Protein AF-J9B6L3-F1 (afdb_monomer)

Solvent-accessible surface area (backbone atoms only — not comparable to full-atom values): 15870 Å² total; per-residue (Å²): 142,79,85,90,79,85,89,83,84,87,69,86,78,86,70,95,60,88,79,75,78,76,76,78,61,67,44,58,17,75,82,80,62,52,74,42,50,23,70,50,36,32,55,74,77,50,96,48,93,90,56,85,50,69,43,57,57,60,38,56,78,64,70,47,70,41,82,27,84,17,32,41,38,34,26,54,69,90,47,48,62,56,51,54,52,50,48,64,73,75,42,70,87,86,65,37,74,42,82,50,65,38,58,88,72,66,27,44,57,33,59,74,46,55,48,69,25,48,33,36,42,34,26,52,66,34,40,43,59,43,44,77,16,69,58,52,63,76,76,91,78,65,100,59,94,61,88,80,81,68,52,62,42,48,47,67,62,36,28,28,27,40,26,38,37,32,44,54,40,54,47,53,69,76,42,59,71,40,37,44,54,41,61,68,59,45,42,56,78,36,66,44,76,39,55,97,51,64,65,83,88,46,77,63,42,46,47,52,52,35,36,70,55,57,42,82,71,46,40,38,66,69,48,30,41,66,64,32,51,48,40,38,75,74,69,45,52,60,59,48,49,65,51,44,68,75,76,55,88,83,87,51,72,83,79,43,45,84,70,66,62,76,80,77,88,133

InterPro domains:
  IPR000330 SNF2, N-terminal domain [PF00176] (58-258)
  IPR027417 P-loop containing nucleoside triphosphate hydrolase [SSF52540] (66-239)
  IPR038718 SNF2-like, N-terminal domain superfamily [G3DSA:3.40.50.10810] (51-252)
  IPR052583 E3 ubiquitin-protein ligase SHPRH-like [PTHR45865] (21-260)

Foldseek 3Di:
DDDPDDPPPDDPDPDPDDDPPDDFDWDAQPPPRDIDRCQQQVVVVDPCPPPHDHDLVRLVVVLAADEAAAEEEEEAPVCLVVVVVVCCVPDDPPAAEAEDQECVPRHNDASVNVNPHRYYYYYLVRQLVLLCQQPLPQPPDDPDPDPRPRDRHHNQLNYAYQEYEYEQLLVCVVDDPSSLVSLLSGHYPAYYYHHPPQDDPDVVSVLSVCLSRVPPPSVDPVCVCPQAVVCVVVVNNPSVCVVCVVVPDDDDCVNCVVVVPPPPDD

Structure (mmCIF, N/CA/C/O backbone):
data_AF-J9B6L3-F1
#
_entry.id   AF-J9B6L3-F1
#
loop_
_atom_site.group_PDB
_atom_site.id
_atom_site.type_symbol
_atom_site.label_atom_id
_atom_site.label_alt_id
_atom_site.label_comp_id
_atom_site.label_asym_id
_atom_site.label_entity_id
_atom_site.label_seq_id
_atom_site.pdbx_PDB_ins_code
_atom_site.Cartn_x
_atom_site.Cartn_y
_atom_site.Cartn_z
_atom_site.occupancy
_atom_site.B_iso_or_equiv
_atom_site.auth_seq_id
_atom_site.auth_comp_id
_atom_site.auth_asym_id
_atom_site.auth_atom_id
_atom_site.pdbx_PDB_model_num
ATOM 1 N N . MET A 1 1 ? 23.415 13.443 18.797 1.00 32.50 1 MET A N 1
ATOM 2 C CA . MET A 1 1 ? 24.596 13.691 17.949 1.00 32.50 1 MET A CA 1
ATOM 3 C C . MET A 1 1 ? 25.392 12.398 17.926 1.00 32.50 1 MET A C 1
ATOM 5 O O . MET A 1 1 ? 26.156 12.154 18.843 1.00 32.50 1 MET A O 1
ATOM 9 N N . PHE A 1 2 ? 25.097 11.517 16.973 1.00 23.48 2 PHE A N 1
ATOM 10 C CA . PHE A 1 2 ? 25.798 10.245 16.795 1.00 23.48 2 PHE A CA 1
ATOM 11 C C . PHE A 1 2 ? 26.112 10.105 15.308 1.00 23.48 2 PHE A C 1
ATOM 13 O O . PHE A 1 2 ? 25.228 10.297 14.472 1.00 23.48 2 PHE A O 1
ATOM 20 N N . CYS A 1 3 ? 27.399 9.905 15.026 1.00 23.22 3 CYS A N 1
ATOM 21 C CA . CYS A 1 3 ? 28.004 9.899 13.704 1.00 23.22 3 CYS A CA 1
ATOM 22 C C . CYS A 1 3 ? 27.398 8.820 12.806 1.00 23.22 3 CYS A C 1
ATOM 24 O O . CYS A 1 3 ? 27.378 7.642 13.157 1.00 23.22 3 CYS A O 1
ATOM 26 N N . TYR A 1 4 ? 26.965 9.255 11.626 1.00 28.92 4 TYR A N 1
ATOM 27 C CA . TYR A 1 4 ? 26.882 8.424 10.436 1.00 28.92 4 TYR A CA 1
ATOM 28 C C . TYR A 1 4 ? 28.301 8.233 9.913 1.00 28.92 4 TYR A C 1
ATOM 30 O O . TYR A 1 4 ? 28.803 9.120 9.241 1.00 28.92 4 TYR A O 1
ATOM 38 N N . ASP A 1 5 ? 28.925 7.102 10.210 1.00 29.34 5 ASP A N 1
ATOM 39 C CA . ASP A 1 5 ? 30.056 6.591 9.439 1.00 29.34 5 ASP A CA 1
ATOM 40 C C . ASP A 1 5 ? 29.991 5.060 9.481 1.00 29.34 5 ASP A C 1
ATOM 42 O O . ASP A 1 5 ? 29.844 4.476 10.554 1.00 29.34 5 ASP A O 1
ATOM 46 N N . ASN A 1 6 ? 30.111 4.432 8.306 1.00 29.41 6 ASN A N 1
ATOM 47 C CA . ASN A 1 6 ? 30.147 2.981 8.034 1.00 29.41 6 ASN A CA 1
ATOM 48 C C . ASN A 1 6 ? 28.862 2.288 7.540 1.00 29.41 6 ASN A C 1
ATOM 50 O O . ASN A 1 6 ? 28.534 1.184 7.965 1.00 29.41 6 ASN A O 1
ATOM 54 N N . LEU A 1 7 ? 28.228 2.857 6.511 1.00 31.56 7 LEU A N 1
ATOM 55 C CA . LEU A 1 7 ? 27.497 2.082 5.490 1.00 31.56 7 LEU A CA 1
ATOM 56 C C . LEU A 1 7 ? 28.103 2.348 4.095 1.00 31.56 7 LEU A C 1
ATOM 58 O O . LEU A 1 7 ? 27.411 2.675 3.138 1.00 31.56 7 LEU A O 1
ATOM 62 N N . GLU A 1 8 ? 29.428 2.206 3.980 1.00 30.34 8 GLU A N 1
ATOM 63 C CA . GLU A 1 8 ? 30.155 2.116 2.703 1.00 30.34 8 GLU A CA 1
ATOM 64 C C . GLU A 1 8 ? 30.701 0.697 2.485 1.00 30.34 8 GLU A C 1
ATOM 66 O O . GLU A 1 8 ? 31.892 0.486 2.290 1.00 30.34 8 GLU A O 1
ATOM 71 N N . LEU A 1 9 ? 29.843 -0.320 2.498 1.00 31.34 9 LEU A N 1
ATOM 72 C CA . LEU A 1 9 ? 30.212 -1.645 1.994 1.00 31.34 9 LEU A CA 1
ATOM 73 C C . LEU A 1 9 ? 29.015 -2.242 1.263 1.00 31.34 9 LEU A C 1
ATOM 75 O O . LEU A 1 9 ? 28.239 -2.982 1.843 1.00 31.34 9 LEU A O 1
ATOM 79 N N . MET A 1 10 ? 28.849 -1.804 0.014 1.00 29.92 10 MET A N 1
ATOM 80 C CA . MET A 1 10 ? 28.334 -2.512 -1.179 1.00 29.92 10 MET A CA 1
ATOM 81 C C . MET A 1 10 ? 28.187 -1.472 -2.314 1.00 29.92 10 MET A C 1
ATOM 83 O O . MET A 1 10 ? 27.177 -1.384 -3.004 1.00 29.92 10 MET A O 1
ATOM 87 N N . ASN A 1 11 ? 29.212 -0.631 -2.481 1.00 29.86 11 ASN A N 1
ATOM 88 C CA . ASN A 1 11 ? 29.373 0.257 -3.629 1.00 29.86 11 ASN A CA 1
ATOM 89 C C . ASN A 1 11 ? 30.565 -0.303 -4.423 1.00 29.86 11 ASN A C 1
ATOM 91 O O . ASN A 1 11 ? 31.645 -0.442 -3.835 1.00 29.86 11 ASN A O 1
ATOM 95 N N . PRO A 1 12 ? 30.435 -0.670 -5.711 1.00 33.06 12 PRO A N 1
ATOM 96 C CA . PRO A 1 12 ? 31.594 -1.072 -6.493 1.00 33.06 12 PRO A CA 1
ATOM 97 C C . PRO A 1 12 ? 32.589 0.094 -6.525 1.00 33.06 12 PRO A C 1
ATOM 99 O O . PRO A 1 12 ? 32.269 1.194 -6.982 1.00 33.06 12 PRO A O 1
ATOM 102 N N . LYS A 1 13 ? 33.794 -0.142 -5.995 1.00 30.97 13 LYS A N 1
ATOM 103 C CA . LYS A 1 13 ? 34.902 0.818 -5.977 1.00 30.97 13 LYS A CA 1
ATOM 104 C C . LYS A 1 13 ? 35.110 1.377 -7.389 1.00 30.97 13 LYS A C 1
ATOM 106 O O . LYS A 1 13 ? 35.396 0.624 -8.316 1.00 30.97 13 LYS A O 1
ATOM 111 N N . ARG A 1 14 ? 35.014 2.703 -7.546 1.00 36.75 14 ARG A N 1
ATOM 112 C CA . ARG A 1 14 ? 35.441 3.417 -8.760 1.00 36.75 14 ARG A CA 1
ATOM 113 C C . ARG A 1 14 ? 36.954 3.254 -8.929 1.00 36.75 14 ARG A C 1
ATOM 115 O O . ARG A 1 14 ? 37.732 4.063 -8.426 1.00 36.75 14 ARG A O 1
ATOM 122 N N . SER A 1 15 ? 37.379 2.221 -9.648 1.00 31.41 15 SER A N 1
ATOM 123 C CA . SER A 1 15 ? 38.729 2.151 -10.199 1.00 31.41 15 SER A CA 1
ATOM 124 C C . SER A 1 15 ? 38.845 3.182 -11.322 1.00 31.41 15 SER A C 1
ATOM 126 O O . SER A 1 15 ? 38.124 3.106 -12.316 1.00 31.41 15 SER A O 1
ATOM 128 N N . LYS A 1 16 ? 39.749 4.153 -11.166 1.00 39.72 16 LYS A N 1
ATOM 129 C CA . LYS A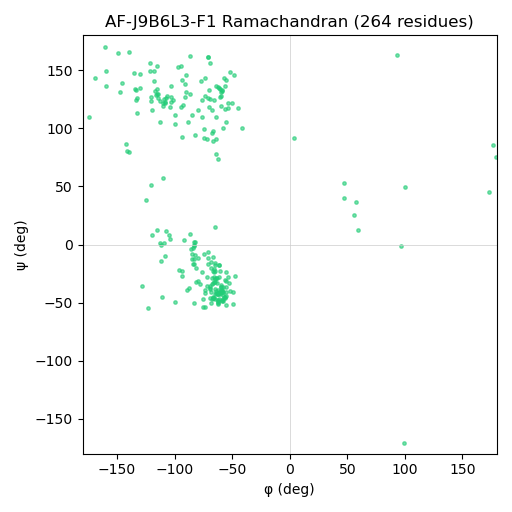 1 16 ? 40.178 5.045 -12.249 1.00 39.72 16 LYS A CA 1
ATOM 130 C C . LYS A 1 16 ? 40.935 4.212 -13.289 1.00 39.72 16 LYS A C 1
ATOM 132 O O . LYS A 1 16 ? 42.145 4.055 -13.199 1.00 39.72 16 LYS A O 1
ATOM 137 N N . GLY A 1 17 ? 40.201 3.664 -14.247 1.00 36.16 17 GLY A N 1
ATOM 138 C CA . GLY A 1 17 ? 40.715 3.023 -15.450 1.00 36.16 17 GLY A CA 1
ATOM 139 C C . GLY A 1 17 ? 39.931 3.570 -16.635 1.00 36.16 17 GLY A C 1
ATOM 140 O O . GLY A 1 17 ? 38.709 3.604 -16.586 1.00 36.16 17 GLY A O 1
ATOM 141 N N . THR A 1 18 ? 40.648 4.094 -17.629 1.00 37.91 18 THR A N 1
ATOM 142 C CA . THR A 1 18 ? 40.204 4.469 -18.987 1.00 37.91 18 THR A CA 1
ATOM 143 C C . THR A 1 18 ? 38.695 4.310 -19.265 1.00 37.91 18 THR A C 1
ATOM 145 O O . THR A 1 18 ? 38.240 3.248 -19.692 1.00 37.91 18 THR A O 1
ATOM 148 N N . ASN A 1 19 ? 37.906 5.369 -19.039 1.00 36.47 19 ASN A N 1
ATOM 149 C CA . ASN A 1 19 ? 36.457 5.347 -19.260 1.00 36.47 19 ASN A CA 1
ATOM 150 C C . ASN A 1 19 ? 36.136 5.389 -20.761 1.00 36.47 19 ASN A C 1
ATOM 152 O O . ASN A 1 19 ? 35.935 6.456 -21.339 1.00 36.47 19 ASN A O 1
ATOM 156 N N . SER A 1 20 ? 36.005 4.216 -21.378 1.00 43.56 20 SER A N 1
ATOM 157 C CA . SER A 1 20 ? 34.985 4.070 -22.413 1.00 43.56 20 SER A CA 1
ATOM 158 C C . SER A 1 20 ? 33.635 4.256 -21.712 1.00 43.56 20 SER A C 1
ATOM 160 O O . SER A 1 20 ? 33.260 3.478 -20.839 1.00 43.56 20 SER A O 1
ATOM 162 N N . VAL A 1 21 ? 32.945 5.366 -21.980 1.00 56.47 21 VAL A N 1
ATOM 163 C CA . VAL A 1 21 ? 31.615 5.612 -21.411 1.00 56.47 21 VAL A CA 1
ATOM 164 C C . VAL A 1 21 ? 30.673 4.583 -22.034 1.00 56.47 21 VAL A C 1
ATOM 166 O O . VAL A 1 21 ? 30.208 4.765 -23.158 1.00 56.47 21 VAL A O 1
ATOM 169 N N . LEU A 1 22 ? 30.439 3.470 -21.334 1.00 62.78 22 LEU A N 1
ATOM 170 C CA . LEU A 1 22 ? 29.395 2.512 -21.686 1.00 62.78 22 LEU A CA 1
ATOM 171 C C . LEU A 1 22 ? 28.085 3.296 -21.805 1.00 62.78 22 LEU A C 1
ATOM 173 O O . LEU A 1 22 ? 27.648 3.941 -20.850 1.00 62.78 22 LEU A O 1
ATOM 177 N N . LYS A 1 23 ? 27.492 3.306 -23.002 1.00 67.44 23 LYS A N 1
ATOM 178 C CA . LYS A 1 23 ? 26.204 3.969 -23.220 1.00 67.44 23 LYS A CA 1
ATOM 179 C C . LYS A 1 23 ? 25.168 3.316 -22.295 1.00 67.44 23 LYS A C 1
ATOM 181 O O . LYS A 1 23 ? 25.095 2.087 -22.279 1.00 67.44 23 LYS A O 1
ATOM 186 N N . PRO A 1 24 ? 24.372 4.099 -21.546 1.00 75.56 24 PRO A N 1
ATOM 187 C CA . PRO A 1 24 ? 23.344 3.538 -20.681 1.00 75.56 24 PRO A CA 1
ATOM 188 C C . PRO A 1 24 ? 22.346 2.743 -21.525 1.00 75.56 24 PRO A C 1
ATOM 190 O O . PRO A 1 24 ? 21.904 3.215 -22.576 1.00 75.56 24 PRO A O 1
ATOM 193 N N . LEU A 1 25 ? 22.002 1.534 -21.074 1.00 90.88 25 LEU A N 1
ATOM 194 C CA . LEU A 1 25 ? 20.997 0.713 -21.741 1.00 90.88 25 LEU A CA 1
ATOM 195 C C . LEU A 1 25 ? 19.647 1.436 -21.716 1.00 90.88 25 LEU A C 1
ATOM 197 O O . LEU A 1 25 ? 19.237 2.011 -20.701 1.00 90.88 25 LEU A O 1
ATOM 201 N N . THR A 1 26 ? 18.959 1.421 -22.854 1.00 93.88 26 THR A N 1
ATOM 202 C CA . THR A 1 26 ? 17.674 2.101 -23.032 1.00 93.88 26 THR A CA 1
ATOM 203 C C . THR A 1 26 ? 16.590 1.120 -23.439 1.00 93.88 26 THR A C 1
ATOM 205 O O . THR A 1 26 ? 16.865 0.047 -23.972 1.00 93.88 26 THR A O 1
ATOM 208 N N . ILE A 1 27 ? 15.345 1.490 -23.164 1.00 93.94 27 ILE A N 1
ATOM 209 C CA . ILE A 1 27 ? 14.158 0.762 -23.591 1.00 93.94 27 ILE A CA 1
ATOM 210 C C . ILE A 1 27 ? 13.108 1.729 -24.128 1.00 93.94 27 ILE A C 1
ATOM 212 O O . ILE A 1 27 ? 13.020 2.873 -23.684 1.00 93.94 27 ILE A O 1
ATOM 216 N N . ILE A 1 28 ? 12.327 1.271 -25.103 1.00 95.06 28 ILE A N 1
ATOM 217 C CA . ILE A 1 28 ? 11.338 2.077 -25.816 1.00 95.06 28 ILE A CA 1
ATOM 218 C C . ILE A 1 28 ? 9.939 1.654 -25.378 1.00 95.06 28 ILE A C 1
ATOM 220 O O . ILE A 1 28 ? 9.589 0.477 -25.442 1.00 95.06 28 ILE A O 1
ATOM 224 N N . CYS A 1 29 ? 9.134 2.619 -24.933 1.00 94.81 29 CYS A N 1
ATOM 225 C CA . CYS A 1 29 ? 7.732 2.398 -24.606 1.00 94.81 29 CYS A CA 1
ATOM 226 C C . CYS A 1 29 ? 6.972 1.919 -25.842 1.00 94.81 29 CYS A C 1
ATOM 228 O O . CYS A 1 29 ? 6.957 2.588 -26.875 1.00 94.81 29 CYS A O 1
ATOM 230 N N . THR A 1 30 ? 6.270 0.801 -25.709 1.00 95.50 30 THR A N 1
ATOM 231 C CA . THR A 1 30 ? 5.490 0.198 -26.800 1.00 95.50 30 THR A CA 1
ATOM 232 C C . THR A 1 30 ? 4.261 1.017 -27.208 1.00 95.50 30 THR A C 1
ATOM 234 O O . THR A 1 30 ? 3.700 0.778 -28.269 1.00 95.50 30 THR A O 1
ATOM 237 N N . THR A 1 31 ? 3.830 1.987 -26.390 1.00 94.69 31 THR A N 1
ATOM 238 C CA . THR A 1 31 ? 2.644 2.823 -26.668 1.00 94.69 31 THR A CA 1
ATOM 239 C C . THR A 1 31 ? 2.993 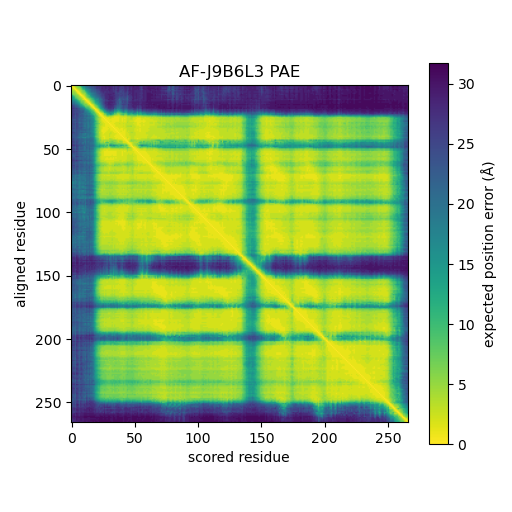4.195 -27.245 1.00 94.69 31 THR A C 1
ATOM 241 O O . THR A 1 31 ? 2.404 4.598 -28.240 1.00 94.69 31 THR A O 1
ATOM 244 N N . CYS A 1 32 ? 3.921 4.934 -26.631 1.00 93.25 32 CYS A N 1
ATOM 245 C CA . CYS A 1 32 ? 4.235 6.316 -27.026 1.00 93.25 32 CYS A CA 1
ATOM 246 C C . CYS A 1 32 ? 5.637 6.488 -27.626 1.00 93.25 32 CYS A C 1
ATOM 248 O O . CYS A 1 32 ? 6.047 7.610 -27.914 1.00 93.25 32 CYS A O 1
ATOM 250 N N . SER A 1 33 ? 6.398 5.396 -27.755 1.00 94.75 33 SER A N 1
ATOM 251 C CA . SER A 1 33 ? 7.784 5.389 -28.241 1.00 94.75 33 SER A CA 1
ATOM 252 C C . SER A 1 33 ? 8.771 6.234 -27.419 1.00 94.75 33 SER A C 1
ATOM 254 O O . SER A 1 33 ? 9.906 6.439 -27.847 1.00 94.75 33 SER A O 1
ATOM 256 N N . THR A 1 34 ? 8.388 6.692 -26.221 1.00 92.06 34 THR A N 1
ATOM 257 C CA . THR A 1 34 ? 9.308 7.336 -25.273 1.00 92.06 34 THR A CA 1
ATOM 258 C C . THR A 1 34 ? 10.448 6.388 -24.922 1.00 92.06 34 THR A C 1
ATOM 260 O O . THR A 1 34 ? 10.222 5.226 -24.582 1.00 92.06 34 THR A O 1
ATOM 263 N N . ILE A 1 35 ? 11.674 6.905 -24.982 1.00 93.19 35 ILE A N 1
ATOM 264 C CA . ILE A 1 35 ? 12.890 6.180 -24.621 1.00 93.19 35 ILE A CA 1
ATOM 265 C C . ILE A 1 35 ? 13.186 6.428 -23.141 1.00 93.19 35 ILE A C 1
ATOM 267 O O . ILE A 1 35 ? 13.293 7.575 -22.707 1.00 93.19 35 ILE A O 1
ATOM 271 N N . CYS A 1 36 ? 13.354 5.356 -22.376 1.00 91.88 36 CYS A N 1
ATOM 272 C CA . CYS A 1 36 ? 13.704 5.386 -20.960 1.00 91.88 36 CYS A CA 1
ATOM 273 C C . CYS A 1 36 ? 15.058 4.702 -20.732 1.00 91.88 36 CYS A C 1
ATOM 275 O O . CYS A 1 36 ? 15.415 3.762 -21.439 1.00 91.88 36 CYS A O 1
ATOM 277 N N . SER A 1 37 ? 15.811 5.141 -19.721 1.00 92.75 37 SER A N 1
ATOM 278 C CA . SER A 1 37 ? 16.965 4.381 -19.215 1.00 92.75 37 SER A CA 1
ATOM 279 C C . SER A 1 37 ? 16.454 3.141 -18.481 1.00 92.75 37 SER A C 1
ATOM 281 O O . SER A 1 37 ? 15.639 3.289 -17.572 1.00 92.75 37 SER A O 1
ATOM 283 N N . GLN A 1 38 ? 16.927 1.946 -18.860 1.00 93.19 38 GLN A N 1
ATOM 284 C CA . GLN A 1 38 ? 16.476 0.681 -18.259 1.00 93.19 38 GLN A CA 1
ATOM 285 C C . GLN A 1 38 ? 16.687 0.664 -16.743 1.00 93.19 38 GLN A C 1
ATOM 287 O O . GLN A 1 38 ? 15.751 0.355 -16.012 1.00 93.19 38 GLN A O 1
ATOM 292 N N . GLU A 1 39 ? 17.861 1.096 -16.282 1.00 91.75 39 GLU A N 1
ATOM 293 C CA . GLU A 1 39 ? 18.198 1.198 -14.859 1.00 91.75 39 GLU A CA 1
ATOM 294 C C . GLU A 1 39 ? 17.219 2.112 -14.104 1.00 91.75 39 GLU A C 1
ATOM 296 O O . GLU A 1 39 ? 16.693 1.747 -13.053 1.00 91.75 39 GLU A O 1
ATOM 301 N N . ARG A 1 40 ? 16.917 3.296 -14.661 1.00 91.50 40 ARG A N 1
ATOM 302 C CA . ARG A 1 40 ? 16.021 4.286 -14.036 1.00 91.50 40 ARG A CA 1
ATOM 303 C C . ARG A 1 40 ? 14.570 3.832 -13.939 1.00 91.50 40 ARG A C 1
ATOM 305 O O . ARG A 1 40 ? 13.840 4.391 -13.117 1.00 91.50 40 ARG A O 1
ATOM 312 N N . VAL A 1 41 ? 14.156 2.884 -14.780 1.00 93.38 41 VAL A N 1
ATOM 313 C CA . VAL A 1 41 ? 12.823 2.267 -14.742 1.00 93.38 41 VAL A CA 1
ATOM 314 C C . VAL A 1 41 ? 12.846 0.824 -14.217 1.00 93.38 41 VAL A C 1
ATOM 316 O O . VAL A 1 41 ? 11.851 0.115 -14.338 1.00 93.38 41 VAL A O 1
ATOM 319 N N . TYR A 1 42 ? 13.968 0.370 -13.643 1.00 93.88 42 TYR A N 1
ATOM 320 C CA . TYR A 1 42 ? 14.142 -0.982 -13.090 1.00 93.88 42 TYR A CA 1
ATOM 321 C C . TYR A 1 42 ? 13.855 -2.118 -14.088 1.00 93.88 42 TYR A C 1
ATOM 323 O O . TYR A 1 42 ? 13.503 -3.231 -13.698 1.00 93.88 42 TYR A O 1
ATOM 331 N N . TRP A 1 43 ? 14.003 -1.858 -15.387 1.00 92.62 43 TRP A N 1
ATOM 332 C CA . TRP A 1 43 ? 13.642 -2.820 -16.429 1.00 92.62 43 TRP A CA 1
ATOM 333 C C . TRP A 1 43 ? 14.716 -3.885 -16.690 1.00 92.62 43 TRP A C 1
ATOM 335 O O . TRP A 1 43 ? 14.425 -4.956 -17.215 1.00 92.62 43 TRP A O 1
ATOM 345 N N . ASP A 1 44 ? 15.956 -3.610 -16.294 1.00 87.31 44 ASP A N 1
ATOM 346 C CA . ASP A 1 44 ? 17.098 -4.529 -16.350 1.00 87.31 44 ASP A CA 1
ATOM 347 C C . ASP A 1 44 ? 17.185 -5.466 -15.133 1.00 87.31 44 ASP A C 1
ATOM 349 O O . ASP A 1 44 ? 17.987 -6.399 -15.116 1.00 87.31 44 ASP A O 1
ATOM 353 N N . ARG A 1 45 ? 16.355 -5.243 -14.106 1.00 83.00 45 ARG A N 1
ATOM 354 C CA . ARG A 1 45 ? 16.430 -5.957 -12.820 1.00 83.00 45 ARG A CA 1
ATOM 355 C C . ARG A 1 45 ? 15.554 -7.207 -12.735 1.00 83.00 45 ARG A C 1
ATOM 357 O O . ARG A 1 45 ? 15.493 -7.838 -11.682 1.00 83.00 45 ARG A O 1
ATOM 364 N N . PHE A 1 46 ? 14.876 -7.577 -13.819 1.00 82.75 46 PHE A N 1
ATOM 365 C CA . PHE A 1 46 ? 14.076 -8.797 -13.907 1.00 82.75 46 PHE A CA 1
ATOM 366 C C . PHE A 1 46 ? 14.059 -9.351 -15.337 1.00 82.75 46 PHE A C 1
ATOM 368 O O . PHE A 1 46 ? 14.436 -8.676 -16.293 1.00 82.75 46 PHE A O 1
ATOM 375 N N . ARG A 1 47 ? 13.628 -10.609 -15.499 1.00 81.44 47 ARG A N 1
ATOM 376 C CA . ARG A 1 47 ? 13.475 -11.214 -16.829 1.00 81.44 47 ARG A CA 1
ATOM 377 C C . ARG A 1 47 ? 12.205 -10.678 -17.486 1.00 81.44 47 ARG A C 1
ATOM 379 O O . ARG A 1 47 ? 11.111 -11.030 -17.063 1.00 81.44 47 ARG A O 1
ATOM 386 N N . SER A 1 48 ? 12.373 -9.859 -18.520 1.00 78.38 48 SER A N 1
ATOM 387 C CA . SER A 1 48 ? 11.292 -9.102 -19.164 1.00 78.38 48 SER A CA 1
ATOM 388 C C . SER A 1 48 ? 11.077 -9.425 -20.649 1.00 78.38 48 SER A C 1
ATOM 390 O O . SER A 1 48 ? 10.296 -8.739 -21.298 1.00 78.38 48 SER A O 1
ATOM 392 N N . HIS A 1 49 ? 11.745 -10.452 -21.194 1.00 73.81 49 HIS A N 1
ATOM 393 C CA . HIS A 1 49 ? 11.811 -10.721 -22.642 1.00 73.81 49 HIS A CA 1
ATOM 394 C C . HIS A 1 49 ? 10.444 -10.790 -23.348 1.00 73.81 49 HIS A C 1
ATOM 396 O O . HIS A 1 49 ? 10.345 -10.344 -24.487 1.00 73.81 49 HIS A O 1
ATOM 402 N N . ASP A 1 50 ? 9.400 -11.265 -22.663 1.00 85.06 50 ASP A N 1
ATOM 403 C CA . ASP A 1 50 ? 8.059 -11.443 -23.241 1.00 85.06 50 ASP A CA 1
ATOM 404 C C . ASP A 1 50 ? 7.047 -10.368 -22.802 1.00 85.06 50 ASP A C 1
ATOM 406 O O . ASP A 1 50 ? 5.860 -10.455 -23.118 1.00 85.06 50 ASP A O 1
ATOM 410 N N . ILE A 1 51 ? 7.486 -9.350 -22.053 1.00 90.56 51 ILE A N 1
ATOM 411 C CA . ILE A 1 51 ? 6.598 -8.337 -21.476 1.00 90.56 51 ILE A CA 1
ATOM 412 C C . ILE A 1 51 ? 6.790 -7.010 -22.226 1.00 90.56 51 ILE A C 1
ATOM 414 O O . ILE A 1 51 ? 7.896 -6.467 -22.239 1.00 90.56 51 ILE A O 1
ATOM 418 N N . PRO A 1 52 ? 5.737 -6.430 -22.835 1.00 92.62 52 PRO A N 1
ATOM 419 C CA . PRO A 1 52 ? 5.851 -5.135 -23.491 1.00 92.62 52 PRO A CA 1
ATOM 420 C C . PRO A 1 52 ? 6.060 -4.023 -22.456 1.00 92.62 52 PRO A C 1
ATOM 422 O O . PRO A 1 52 ? 5.250 -3.834 -21.546 1.00 92.62 52 PRO A O 1
ATOM 425 N N . PHE A 1 53 ? 7.124 -3.238 -22.624 1.00 94.38 53 PHE A N 1
ATOM 426 C CA . PHE A 1 53 ? 7.400 -2.102 -21.748 1.00 94.38 53 PHE A CA 1
ATOM 427 C C . PHE A 1 53 ? 6.402 -0.958 -21.962 1.00 94.38 53 PHE A C 1
ATOM 429 O O . PHE A 1 53 ? 6.149 -0.532 -23.097 1.00 94.38 53 PHE A O 1
ATOM 436 N N . LEU A 1 54 ? 5.882 -0.422 -20.855 1.00 94.38 54 LEU A N 1
ATOM 437 C CA . LEU A 1 54 ? 5.117 0.821 -20.799 1.00 94.38 54 LEU A CA 1
ATOM 438 C C . LEU A 1 54 ? 5.875 1.830 -19.932 1.00 94.38 54 LEU A C 1
ATOM 440 O O . LEU A 1 54 ? 6.310 1.507 -18.831 1.00 94.38 54 LEU A O 1
ATOM 444 N N . CYS A 1 55 ? 6.026 3.064 -20.414 1.00 93.06 55 CYS A N 1
ATOM 445 C CA . CYS A 1 55 ? 6.621 4.123 -19.602 1.00 93.06 55 CYS A CA 1
ATOM 446 C C . CYS A 1 55 ? 5.666 4.566 -18.473 1.00 93.06 55 CYS A C 1
ATOM 448 O O . CYS A 1 55 ? 4.454 4.332 -18.575 1.00 93.06 55 CYS A O 1
ATOM 450 N N . PRO A 1 56 ? 6.181 5.240 -17.427 1.00 91.94 56 PRO A N 1
ATOM 451 C CA . PRO A 1 56 ? 5.385 5.687 -16.281 1.00 91.94 56 PRO A CA 1
ATOM 452 C C . PRO A 1 56 ? 4.139 6.491 -16.664 1.00 91.94 56 PRO A C 1
ATOM 454 O O . PRO A 1 56 ? 3.067 6.289 -16.098 1.00 91.94 56 PRO A O 1
ATOM 457 N N . GLU A 1 57 ? 4.257 7.370 -17.661 1.00 89.12 57 GLU A N 1
ATOM 458 C CA . GLU A 1 57 ? 3.143 8.190 -18.135 1.00 89.12 57 GLU A CA 1
ATOM 459 C C . GLU A 1 57 ? 2.062 7.335 -18.796 1.00 89.12 57 GLU A C 1
ATOM 461 O O . GLU A 1 57 ? 0.891 7.488 -18.480 1.00 89.12 57 GLU A O 1
ATOM 466 N N . CYS A 1 58 ? 2.433 6.385 -19.660 1.00 91.50 58 CYS A N 1
ATOM 467 C CA . CYS A 1 58 ? 1.455 5.510 -20.307 1.00 91.50 58 CYS A CA 1
ATOM 468 C C . CYS A 1 58 ? 0.770 4.549 -19.331 1.00 91.50 58 CYS A C 1
ATOM 470 O O . CYS A 1 58 ? -0.358 4.143 -19.596 1.00 91.50 58 CYS A O 1
ATOM 472 N N . ILE A 1 59 ? 1.438 4.153 -18.244 1.00 92.69 59 ILE A N 1
ATOM 473 C CA . ILE A 1 59 ? 0.816 3.355 -17.177 1.00 92.69 59 ILE A CA 1
ATOM 474 C C . ILE A 1 59 ? -0.279 4.172 -16.493 1.00 92.69 59 ILE A C 1
ATOM 476 O O . ILE A 1 59 ? -1.396 3.685 -16.332 1.00 92.69 59 ILE A O 1
ATOM 480 N N . HIS A 1 60 ? 0.034 5.418 -16.147 1.00 88.94 60 HIS A N 1
ATOM 481 C CA . HIS A 1 60 ? -0.896 6.323 -15.484 1.00 88.94 60 HIS A CA 1
ATOM 482 C C . HIS A 1 60 ? -2.042 6.782 -16.383 1.00 88.94 60 HIS A C 1
ATOM 484 O O . HIS A 1 60 ? -3.192 6.702 -15.973 1.00 88.94 60 HIS A O 1
ATOM 490 N N . ASP A 1 61 ? -1.757 7.191 -17.621 1.00 88.56 61 ASP A N 1
ATOM 491 C CA . ASP A 1 61 ? -2.774 7.651 -18.576 1.00 88.56 61 ASP A CA 1
ATOM 492 C C . ASP A 1 61 ? -3.791 6.542 -18.909 1.00 88.56 61 ASP A C 1
ATOM 494 O O . ASP A 1 61 ? -4.937 6.829 -19.248 1.00 88.56 61 ASP A O 1
ATOM 498 N N . LYS A 1 62 ? -3.383 5.268 -18.818 1.00 89.38 62 LYS A N 1
ATOM 499 C CA . LYS A 1 62 ? -4.267 4.105 -19.002 1.00 89.38 62 LYS A CA 1
ATOM 500 C C . LYS A 1 62 ? -5.002 3.682 -17.728 1.00 89.38 62 LYS A C 1
ATOM 502 O O . LYS A 1 62 ? -5.769 2.726 -17.802 1.00 89.38 62 LYS A O 1
ATOM 507 N N . ASP A 1 63 ? -4.724 4.321 -16.590 1.00 86.31 63 ASP A N 1
ATOM 508 C CA . ASP A 1 63 ? -5.177 3.907 -15.255 1.00 86.31 63 ASP A CA 1
ATOM 509 C C . ASP A 1 63 ? -4.954 2.400 -15.008 1.00 86.31 63 ASP A C 1
ATOM 511 O O . ASP A 1 63 ? -5.805 1.670 -14.496 1.00 86.31 63 ASP A O 1
ATOM 515 N N . LYS A 1 64 ? -3.807 1.885 -15.478 1.00 89.12 64 LYS A N 1
ATOM 516 C CA . LYS A 1 64 ? -3.533 0.448 -15.451 1.00 89.12 64 LYS A CA 1
ATOM 517 C C . LYS A 1 64 ? -3.076 0.034 -14.055 1.00 89.12 64 LYS A C 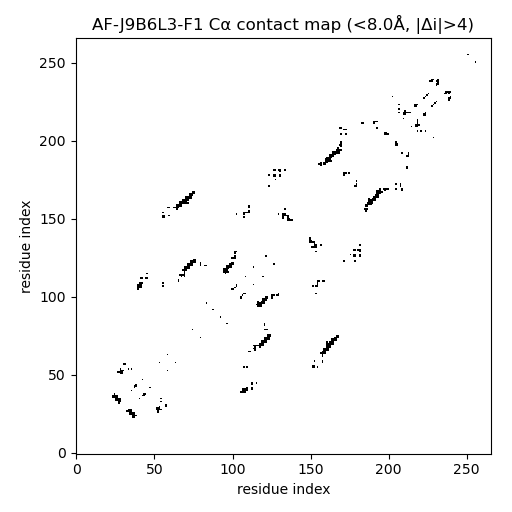1
ATOM 519 O O . LYS A 1 64 ? -1.979 0.393 -13.631 1.00 89.12 64 LYS A O 1
ATOM 524 N N . LEU A 1 65 ? -3.878 -0.800 -13.399 1.00 93.38 65 LEU A N 1
ATOM 525 C CA . LEU A 1 65 ? -3.522 -1.459 -12.144 1.00 93.38 65 LEU A CA 1
ATOM 526 C C . LEU A 1 65 ? -2.858 -2.817 -12.387 1.00 93.38 65 LEU A C 1
ATOM 528 O O . LEU A 1 65 ? -3.289 -3.600 -13.235 1.00 93.38 65 LEU A O 1
ATOM 532 N N . TYR A 1 66 ? -1.811 -3.093 -11.615 1.00 95.94 66 TYR A N 1
ATOM 533 C CA . TYR A 1 66 ? -1.041 -4.330 -11.648 1.00 95.94 66 TYR A CA 1
ATOM 534 C C . TYR A 1 66 ? -1.244 -5.098 -10.339 1.00 95.94 66 TYR A C 1
ATOM 536 O O . TYR A 1 66 ? -0.682 -4.700 -9.315 1.00 95.94 66 TYR A O 1
ATOM 544 N N . PRO A 1 67 ? -2.024 -6.191 -10.342 1.00 97.19 67 PRO A N 1
ATOM 545 C CA . PRO A 1 67 ? -2.140 -7.064 -9.183 1.00 97.19 67 PRO A CA 1
ATOM 546 C C . PRO A 1 67 ? -0.810 -7.761 -8.903 1.00 97.19 67 PRO A C 1
ATOM 548 O O . PRO A 1 67 ? -0.261 -8.442 -9.772 1.00 97.19 67 PRO A O 1
ATOM 551 N N . VAL A 1 68 ? -0.298 -7.617 -7.683 1.00 96.81 68 VAL A N 1
ATOM 552 C CA . VAL A 1 68 ? 0.943 -8.264 -7.241 1.00 96.81 68 VAL A CA 1
ATOM 553 C C . VAL A 1 68 ? 0.690 -9.147 -6.029 1.00 96.81 68 VAL A C 1
ATOM 555 O O . VAL A 1 68 ? -0.158 -8.863 -5.187 1.00 96.81 68 VAL A O 1
ATOM 558 N N . LYS A 1 69 ? 1.469 -10.224 -5.911 1.00 96.56 69 LYS A N 1
ATOM 559 C CA . LYS A 1 69 ? 1.400 -11.144 -4.763 1.00 96.56 69 LYS A CA 1
ATOM 560 C C . LYS A 1 69 ? 2.144 -10.619 -3.528 1.00 96.56 69 LYS A C 1
ATOM 562 O O . LYS A 1 69 ? 1.995 -11.184 -2.447 1.00 96.56 69 LYS A O 1
ATOM 567 N N . GLY A 1 70 ? 2.935 -9.559 -3.701 1.00 96.50 70 GLY A N 1
ATOM 568 C CA . GLY A 1 70 ? 3.787 -8.992 -2.665 1.00 96.50 70 GLY A CA 1
ATOM 569 C C . GLY A 1 70 ? 3.029 -8.260 -1.556 1.00 96.50 70 GLY A C 1
ATOM 570 O O . GLY A 1 70 ? 1.871 -7.855 -1.704 1.00 96.50 70 GLY A O 1
ATOM 571 N N . THR A 1 71 ? 3.722 -8.079 -0.433 1.00 98.38 71 THR A N 1
ATOM 572 C CA . THR A 1 71 ? 3.267 -7.303 0.725 1.00 98.38 71 THR A CA 1
ATOM 573 C C . THR A 1 71 ? 4.017 -5.978 0.803 1.00 98.38 71 THR A C 1
ATOM 575 O O . THR A 1 71 ? 5.245 -5.968 0.833 1.00 98.38 71 THR A O 1
ATOM 578 N N . LEU A 1 72 ? 3.290 -4.867 0.900 1.00 98.62 72 LEU A N 1
ATOM 579 C CA . LEU A 1 72 ? 3.864 -3.559 1.206 1.00 98.62 72 LEU A CA 1
ATOM 580 C C . LEU A 1 72 ? 3.811 -3.316 2.717 1.00 98.62 72 LEU A C 1
ATOM 582 O O . LEU A 1 72 ? 2.730 -3.282 3.305 1.00 98.62 72 LEU A O 1
ATOM 586 N N . ILE A 1 73 ? 4.971 -3.128 3.336 1.00 98.50 73 ILE A N 1
ATOM 587 C CA . ILE A 1 73 ? 5.105 -2.723 4.736 1.00 98.50 73 ILE A CA 1
ATOM 588 C C . ILE A 1 73 ? 5.417 -1.232 4.766 1.00 98.50 73 ILE A C 1
ATOM 590 O O . ILE A 1 73 ? 6.383 -0.784 4.152 1.00 98.50 73 ILE A O 1
ATOM 594 N N . ILE A 1 74 ? 4.599 -0.469 5.483 1.00 97.69 74 ILE A N 1
ATOM 595 C CA . ILE A 1 74 ? 4.799 0.955 5.733 1.00 97.69 74 ILE A CA 1
ATOM 596 C C . ILE A 1 74 ? 5.151 1.109 7.205 1.00 97.69 74 ILE A C 1
ATOM 598 O O . ILE A 1 74 ? 4.349 0.744 8.059 1.00 97.69 74 ILE A O 1
ATOM 602 N N . ALA A 1 75 ? 6.332 1.640 7.497 1.00 96.62 75 ALA A N 1
ATOM 603 C CA . ALA A 1 75 ? 6.822 1.765 8.864 1.00 96.62 75 ALA A CA 1
ATOM 604 C C . ALA A 1 75 ? 7.538 3.110 9.096 1.00 96.62 75 ALA A C 1
ATOM 606 O O . ALA A 1 75 ? 7.896 3.812 8.143 1.00 96.62 75 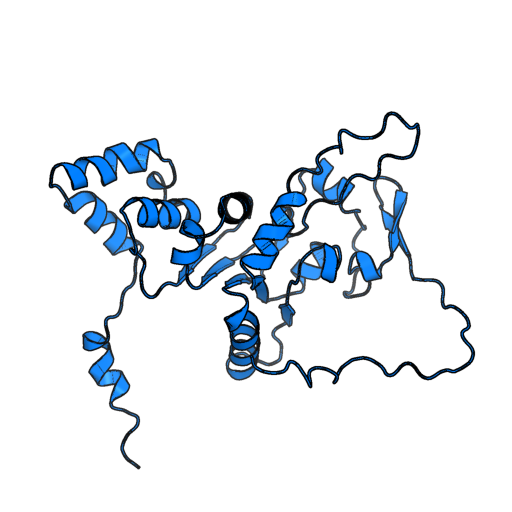ALA A O 1
ATOM 607 N N . PRO A 1 76 ? 7.797 3.504 10.351 1.00 95.38 76 PRO A N 1
ATOM 608 C CA . PRO A 1 76 ? 8.731 4.583 10.653 1.00 95.38 76 PRO A CA 1
ATOM 609 C C . PRO A 1 76 ? 10.111 4.310 10.045 1.00 95.38 76 PRO A C 1
ATOM 611 O O . PRO A 1 76 ? 10.608 3.181 10.067 1.00 95.38 76 PRO A O 1
ATOM 614 N N . SER A 1 77 ? 10.773 5.354 9.536 1.00 94.12 77 SER A N 1
ATOM 615 C CA . SER A 1 77 ? 12.088 5.222 8.889 1.00 94.12 77 SER A CA 1
ATOM 616 C C . SER A 1 77 ? 13.135 4.570 9.799 1.00 94.12 77 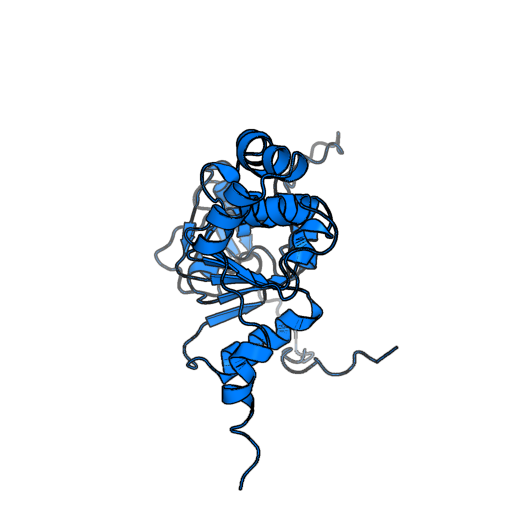SER A C 1
ATOM 618 O O . SER A 1 77 ? 14.017 3.866 9.317 1.00 94.12 77 SER A O 1
ATOM 620 N N . THR A 1 78 ? 13.010 4.766 11.114 1.00 93.88 78 THR A N 1
ATOM 621 C CA . THR A 1 78 ? 13.904 4.221 12.144 1.00 93.88 78 THR A CA 1
ATOM 622 C C . THR A 1 78 ? 13.864 2.698 12.255 1.00 93.88 78 THR A C 1
ATOM 624 O O . THR A 1 78 ? 14.873 2.112 12.633 1.00 93.88 78 THR A O 1
ATOM 627 N N . ILE A 1 79 ? 12.743 2.055 11.911 1.00 95.25 79 ILE A N 1
ATOM 628 C CA . ILE A 1 79 ? 12.572 0.597 12.040 1.00 95.25 79 ILE A CA 1
ATOM 629 C C . ILE A 1 79 ? 12.489 -0.126 10.691 1.00 95.25 79 ILE A C 1
ATOM 631 O O . ILE A 1 79 ? 12.401 -1.348 10.654 1.00 95.25 79 ILE A O 1
ATOM 635 N N . CYS A 1 80 ? 12.561 0.590 9.565 1.00 96.38 80 CYS A N 1
ATOM 636 C CA . CYS A 1 80 ? 12.531 -0.033 8.237 1.00 96.38 80 CYS A CA 1
ATOM 637 C C . CYS A 1 80 ? 13.678 -1.043 8.043 1.00 96.38 80 CYS A C 1
ATOM 639 O O . CYS A 1 80 ? 13.470 -2.118 7.488 1.00 96.38 80 CYS A O 1
ATOM 641 N N . HIS A 1 81 ? 14.888 -0.724 8.518 1.00 95.38 81 HIS A N 1
ATOM 642 C CA . HIS A 1 81 ? 16.013 -1.661 8.435 1.00 95.38 81 HIS A CA 1
ATOM 643 C C . HIS A 1 81 ? 15.860 -2.832 9.412 1.00 95.38 81 HIS A C 1
ATOM 645 O O . HIS A 1 81 ? 16.168 -3.963 9.057 1.00 95.38 81 HIS A O 1
ATOM 651 N N . GLN A 1 82 ? 15.299 -2.592 10.600 1.00 96.62 82 GLN A N 1
ATOM 652 C CA . GLN A 1 82 ? 14.975 -3.665 11.537 1.00 96.62 82 GLN A CA 1
ATOM 653 C C . GLN A 1 82 ? 13.978 -4.661 10.926 1.00 96.62 82 GLN A C 1
ATOM 655 O O . GLN A 1 82 ? 14.183 -5.863 11.042 1.00 96.62 82 GLN A O 1
ATOM 660 N N . TRP A 1 83 ? 12.951 -4.182 10.215 1.00 96.75 83 TRP A N 1
ATOM 661 C CA . TRP A 1 83 ? 12.048 -5.044 9.446 1.00 96.75 83 TRP A CA 1
ATOM 662 C C . TRP A 1 83 ? 12.802 -5.912 8.437 1.00 96.75 83 TRP A C 1
ATOM 664 O O . TRP A 1 83 ? 12.554 -7.110 8.359 1.00 96.75 83 TRP A O 1
ATOM 674 N N . TYR A 1 84 ? 13.738 -5.329 7.685 1.00 95.56 84 TYR A N 1
ATOM 675 C CA . TYR A 1 84 ? 14.560 -6.077 6.734 1.00 95.56 84 TYR A CA 1
ATOM 676 C C . TYR A 1 84 ? 15.367 -7.195 7.418 1.00 95.56 84 TYR A C 1
ATOM 678 O O . TYR A 1 84 ? 15.319 -8.341 6.969 1.00 95.56 84 TYR A O 1
ATOM 686 N N . GLU A 1 85 ? 16.059 -6.882 8.516 1.00 95.44 85 GLU A N 1
ATOM 687 C CA . GLU A 1 85 ? 16.873 -7.849 9.264 1.00 95.44 85 GLU A CA 1
ATOM 688 C C . GLU A 1 85 ? 16.024 -8.978 9.864 1.00 95.44 85 GLU A C 1
ATOM 690 O O . GLU A 1 85 ? 16.376 -10.151 9.753 1.00 95.44 85 GLU A O 1
ATOM 695 N N . GLU A 1 86 ? 14.866 -8.655 10.442 1.00 96.50 86 GLU A N 1
ATOM 696 C CA . GLU A 1 86 ? 13.975 -9.652 11.041 1.00 96.50 86 GLU A CA 1
ATOM 697 C C . GLU A 1 86 ? 13.333 -10.560 9.983 1.00 96.50 86 GLU A C 1
ATOM 699 O O . GLU A 1 86 ? 13.247 -11.773 10.182 1.00 96.50 86 GLU A O 1
ATOM 704 N N . LEU A 1 87 ? 12.957 -10.019 8.817 1.00 95.31 87 LEU A N 1
ATOM 705 C CA . LEU A 1 87 ? 12.494 -10.836 7.690 1.00 95.31 87 LEU A CA 1
ATOM 706 C C . LEU A 1 87 ? 13.598 -11.784 7.208 1.00 95.31 87 LEU A C 1
ATOM 708 O O . LEU A 1 87 ? 13.319 -12.951 6.951 1.00 95.31 87 LEU A O 1
ATOM 712 N N . LYS A 1 88 ? 14.849 -11.315 7.117 1.00 93.50 88 LYS A N 1
ATOM 713 C CA . LYS A 1 88 ? 15.990 -12.159 6.732 1.00 93.50 88 LYS A CA 1
ATOM 714 C C . LYS A 1 88 ? 16.337 -13.215 7.776 1.00 93.50 88 LYS A C 1
ATOM 716 O O . LYS A 1 88 ? 16.744 -14.308 7.409 1.00 93.50 88 LYS A O 1
ATOM 721 N N . ARG A 1 89 ? 16.166 -12.914 9.062 1.00 94.44 89 ARG A N 1
ATOM 722 C CA . ARG A 1 89 ? 16.432 -13.856 10.155 1.00 94.44 89 ARG A CA 1
ATOM 723 C C . ARG A 1 89 ? 15.369 -14.950 10.262 1.00 94.44 89 ARG A C 1
ATOM 725 O O . ARG A 1 89 ? 15.703 -16.085 10.594 1.00 94.44 89 ARG A O 1
ATOM 732 N N . HIS A 1 90 ? 14.099 -14.605 10.056 1.00 93.88 90 HIS A N 1
ATOM 733 C CA . HIS A 1 90 ? 12.972 -15.476 10.406 1.00 93.88 90 HIS A CA 1
ATOM 734 C C . HIS A 1 90 ? 12.247 -16.100 9.213 1.00 93.88 90 HIS A C 1
ATOM 736 O O . HIS A 1 90 ? 11.412 -16.985 9.407 1.00 93.88 90 HIS A O 1
ATOM 742 N N . ILE A 1 91 ? 12.547 -15.666 7.989 1.00 92.31 91 ILE A N 1
ATOM 743 C CA . ILE A 1 91 ? 11.945 -16.199 6.767 1.00 92.31 91 ILE A CA 1
ATOM 744 C C . ILE A 1 91 ? 13.026 -16.872 5.921 1.00 92.31 91 ILE A C 1
ATOM 746 O O . ILE A 1 91 ? 14.205 -16.556 6.013 1.00 92.31 91 ILE A O 1
ATOM 750 N N . ARG A 1 92 ? 12.603 -17.838 5.105 1.00 88.12 92 ARG A N 1
ATOM 751 C CA . ARG A 1 92 ? 13.450 -18.551 4.148 1.00 88.12 92 ARG A CA 1
ATOM 752 C C . ARG A 1 92 ? 14.230 -17.588 3.241 1.00 88.12 92 ARG A C 1
ATOM 754 O O . ARG A 1 92 ? 13.713 -16.549 2.831 1.00 88.12 92 ARG A O 1
ATOM 761 N N . ASP A 1 93 ? 15.428 -18.006 2.840 1.00 85.75 93 ASP A N 1
ATOM 762 C CA . ASP A 1 93 ? 16.348 -17.206 2.019 1.00 85.75 93 ASP A CA 1
ATOM 763 C C . ASP A 1 93 ? 15.835 -16.889 0.604 1.00 85.75 93 ASP A C 1
ATOM 765 O O . ASP A 1 93 ? 16.360 -15.987 -0.053 1.00 85.75 93 ASP A O 1
ATOM 769 N N . ASP A 1 94 ? 14.807 -17.603 0.129 1.00 90.88 94 ASP A N 1
ATOM 770 C CA . ASP A 1 94 ? 14.199 -17.402 -1.190 1.00 90.88 94 ASP A CA 1
ATOM 771 C C . ASP A 1 94 ? 13.316 -16.148 -1.274 1.00 90.88 94 ASP A C 1
ATOM 773 O O . ASP A 1 94 ? 12.920 -15.766 -2.377 1.00 90.88 94 ASP A O 1
ATOM 777 N N . ILE A 1 95 ? 13.046 -15.483 -0.143 1.00 93.25 95 ILE A N 1
ATOM 778 C CA . ILE A 1 95 ? 12.218 -14.280 -0.114 1.00 93.25 95 ILE A CA 1
ATOM 779 C C . ILE A 1 95 ? 12.951 -13.058 -0.683 1.00 93.25 95 ILE A C 1
ATOM 781 O O . ILE A 1 95 ? 14.060 -12.685 -0.269 1.00 93.25 95 ILE A O 1
ATOM 785 N N . LYS A 1 96 ? 12.294 -12.392 -1.631 1.00 95.44 96 LYS A N 1
ATOM 786 C CA . LYS A 1 96 ? 12.775 -11.167 -2.268 1.00 95.44 96 LYS A CA 1
ATOM 787 C C . LYS A 1 96 ? 12.204 -9.951 -1.558 1.00 95.44 96 LYS A C 1
ATOM 789 O O . LYS A 1 96 ? 10.989 -9.759 -1.503 1.00 95.44 96 LYS A O 1
ATOM 794 N N . ILE A 1 97 ? 13.106 -9.143 -1.012 1.00 96.94 97 ILE A N 1
ATOM 795 C CA . ILE A 1 97 ? 12.775 -7.961 -0.221 1.00 96.94 97 ILE A CA 1
ATOM 796 C C . ILE A 1 97 ? 13.379 -6.741 -0.904 1.00 96.94 97 ILE A C 1
ATOM 798 O O . ILE A 1 97 ? 14.585 -6.706 -1.155 1.00 96.94 97 ILE A O 1
ATOM 802 N N . ASP A 1 98 ? 12.556 -5.729 -1.156 1.00 97.31 98 ASP A N 1
ATOM 803 C CA . ASP A 1 98 ? 12.988 -4.449 -1.705 1.00 97.31 98 ASP A CA 1
ATOM 804 C C . ASP A 1 98 ? 12.758 -3.319 -0.692 1.00 97.31 98 ASP A C 1
ATOM 806 O O . ASP A 1 98 ? 11.674 -3.160 -0.129 1.00 97.31 98 ASP A O 1
ATOM 810 N N . MET A 1 99 ? 13.801 -2.520 -0.459 1.00 97.31 99 MET A N 1
ATOM 811 C CA . MET A 1 99 ? 13.712 -1.282 0.315 1.00 97.31 99 MET A CA 1
ATOM 812 C C . MET A 1 99 ? 13.344 -0.146 -0.643 1.00 97.31 99 MET A C 1
ATOM 814 O O . MET A 1 99 ? 14.180 0.313 -1.429 1.00 97.31 99 MET A O 1
ATOM 818 N N . TYR A 1 100 ? 12.095 0.306 -0.597 1.00 97.38 100 TYR A N 1
ATOM 819 C CA . TYR A 1 100 ? 11.595 1.384 -1.439 1.00 97.38 100 TYR A CA 1
ATOM 820 C C . TYR A 1 100 ? 11.908 2.746 -0.816 1.00 97.38 100 TYR A C 1
ATOM 822 O O . TYR A 1 100 ? 11.345 3.127 0.210 1.00 97.38 100 TYR A O 1
ATOM 830 N N . ARG A 1 101 ? 12.806 3.502 -1.456 1.00 95.31 101 ARG A N 1
ATOM 831 C CA . ARG A 1 101 ? 13.294 4.808 -0.978 1.00 95.31 101 ARG A CA 1
ATOM 832 C C . ARG A 1 101 ? 12.709 5.990 -1.752 1.00 95.31 101 ARG A C 1
ATOM 834 O O . ARG A 1 101 ? 13.145 7.123 -1.545 1.00 95.31 101 ARG A O 1
ATOM 841 N N . GLY A 1 102 ? 11.728 5.736 -2.616 1.00 92.69 102 GLY A N 1
ATOM 842 C CA . GLY A 1 102 ? 11.021 6.753 -3.392 1.00 92.69 102 GLY A CA 1
ATOM 843 C C . GLY A 1 102 ? 11.605 7.009 -4.781 1.00 92.69 102 GLY A C 1
ATOM 844 O O . GLY A 1 102 ? 12.754 6.676 -5.081 1.00 92.69 102 GLY A O 1
ATOM 845 N N . LEU A 1 103 ? 10.801 7.649 -5.626 1.00 90.75 103 LEU A N 1
ATOM 846 C CA . LEU A 1 103 ? 11.063 7.943 -7.033 1.00 90.75 103 LEU A CA 1
ATOM 847 C C . LEU A 1 103 ? 12.319 8.801 -7.241 1.00 90.75 103 LEU A C 1
ATOM 849 O O . LEU A 1 103 ? 13.059 8.615 -8.210 1.00 90.75 103 LEU A O 1
ATOM 853 N N . VAL A 1 104 ? 12.575 9.741 -6.328 1.00 88.94 104 VAL A N 1
ATOM 854 C CA . VAL A 1 104 ? 13.750 10.623 -6.389 1.00 88.94 104 VAL A CA 1
ATOM 855 C C . VAL A 1 104 ? 15.038 9.821 -6.197 1.00 88.94 104 VAL A C 1
ATOM 857 O O . VAL A 1 104 ? 15.976 9.977 -6.978 1.00 88.94 104 VAL A O 1
ATOM 860 N N . ASN A 1 105 ? 15.059 8.933 -5.200 1.00 91.56 105 ASN A N 1
ATOM 861 C CA . ASN A 1 105 ? 16.261 8.209 -4.791 1.00 91.56 105 ASN A CA 1
ATOM 862 C C . ASN A 1 105 ? 16.514 6.970 -5.651 1.00 91.56 105 ASN A C 1
ATOM 864 O O . ASN A 1 105 ? 17.613 6.786 -6.166 1.00 91.56 105 ASN A O 1
ATOM 868 N N . ASP A 1 106 ? 15.495 6.134 -5.824 1.00 92.00 106 ASP A N 1
ATOM 869 C CA . ASP A 1 106 ? 15.625 4.869 -6.542 1.00 92.00 106 ASP A CA 1
ATOM 870 C C . ASP A 1 106 ? 15.351 5.056 -8.038 1.00 92.00 106 ASP A C 1
ATOM 872 O O . ASP A 1 106 ? 16.045 4.514 -8.891 1.00 92.00 106 ASP A O 1
ATOM 876 N N . GLY A 1 107 ? 14.370 5.886 -8.379 1.00 91.94 107 GLY A N 1
ATOM 877 C CA . GLY A 1 107 ? 13.771 5.916 -9.705 1.00 91.94 107 GLY A CA 1
ATOM 878 C C . GLY A 1 107 ? 12.470 5.155 -9.777 1.00 91.94 107 GLY A C 1
ATOM 879 O O . GLY A 1 107 ? 11.859 4.821 -8.761 1.00 91.94 107 GLY A O 1
ATOM 880 N N . TYR A 1 108 ? 11.977 4.980 -10.998 1.00 93.94 108 TYR A N 1
ATOM 881 C CA . TYR A 1 108 ? 10.662 4.404 -11.204 1.00 93.94 108 TYR A CA 1
ATOM 882 C C . TYR A 1 108 ? 10.776 2.887 -11.138 1.00 93.94 108 TYR A C 1
ATOM 884 O O . TYR A 1 108 ? 11.088 2.236 -12.130 1.00 93.94 108 TYR A O 1
ATOM 892 N N . LYS A 1 109 ? 10.539 2.308 -9.960 1.00 95.69 109 LYS A N 1
ATOM 893 C CA . LYS A 1 109 ? 10.445 0.853 -9.824 1.00 95.69 109 LYS A CA 1
ATOM 894 C C . LYS A 1 109 ? 9.199 0.376 -10.566 1.00 95.69 109 LYS A C 1
ATOM 896 O O . LYS A 1 109 ? 8.094 0.502 -10.048 1.00 95.69 109 LYS A O 1
ATOM 901 N N . HIS A 1 110 ? 9.372 -0.098 -11.799 1.00 95.56 110 HIS A N 1
ATOM 902 C CA . HIS A 1 110 ? 8.253 -0.478 -12.656 1.00 95.56 110 HIS A CA 1
ATOM 903 C C . HIS A 1 110 ? 7.381 -1.554 -11.980 1.00 95.56 110 HIS A C 1
ATOM 905 O O . HIS A 1 110 ? 7.939 -2.438 -11.322 1.00 95.56 110 HIS A O 1
ATOM 911 N N . PRO A 1 111 ? 6.042 -1.536 -12.150 1.00 95.62 111 PRO A N 1
ATOM 912 C CA . PRO A 1 111 ? 5.152 -2.527 -11.543 1.00 95.62 111 PRO A CA 1
ATOM 913 C C . PRO A 1 111 ? 5.584 -3.981 -11.767 1.00 95.62 111 PRO A C 1
ATOM 915 O O . PRO A 1 111 ? 5.582 -4.766 -10.832 1.00 95.62 111 PRO A O 1
ATOM 918 N N . GLU A 1 112 ? 6.053 -4.319 -12.968 1.00 95.31 112 GLU A N 1
ATOM 919 C CA . GLU A 1 112 ? 6.615 -5.646 -13.289 1.00 95.31 112 GLU A CA 1
ATOM 920 C C . GLU A 1 112 ? 7.843 -6.028 -12.446 1.00 95.31 112 GLU A C 1
ATOM 922 O O . GLU A 1 112 ? 7.968 -7.177 -12.037 1.00 95.31 112 GLU A O 1
ATOM 927 N N . TYR A 1 113 ? 8.728 -5.079 -12.117 1.00 96.00 113 TYR A N 1
ATOM 928 C CA . TYR A 1 113 ? 9.815 -5.344 -11.169 1.00 96.00 113 TYR A CA 1
ATOM 929 C C . TYR A 1 113 ? 9.249 -5.580 -9.766 1.00 96.00 11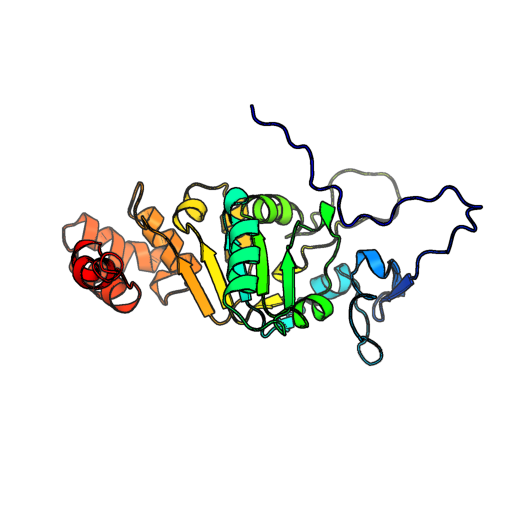3 TYR A C 1
ATOM 931 O O . TYR A 1 113 ? 9.620 -6.554 -9.110 1.00 96.00 113 TYR A O 1
ATOM 939 N N . LEU A 1 114 ? 8.329 -4.724 -9.312 1.00 96.44 114 LEU A N 1
ATOM 940 C CA . LEU A 1 114 ? 7.709 -4.844 -7.988 1.00 96.44 114 LEU A CA 1
ATOM 941 C C . LEU A 1 114 ? 6.883 -6.134 -7.846 1.00 96.44 114 LEU A C 1
ATOM 943 O O . LEU A 1 114 ? 6.845 -6.712 -6.766 1.00 96.44 114 LEU A O 1
ATOM 947 N N . ALA A 1 115 ? 6.323 -6.653 -8.941 1.00 95.56 115 ALA A N 1
ATOM 948 C CA . ALA A 1 115 ? 5.642 -7.943 -8.995 1.00 95.56 115 ALA A CA 1
ATOM 949 C C . ALA A 1 115 ? 6.580 -9.135 -8.743 1.00 95.56 115 ALA A C 1
ATOM 951 O O . ALA A 1 115 ? 6.115 -10.209 -8.363 1.00 95.56 115 ALA A O 1
ATOM 952 N N . THR A 1 116 ? 7.892 -8.958 -8.938 1.00 95.56 116 THR A N 1
ATOM 953 C CA . THR A 1 116 ? 8.890 -9.985 -8.608 1.00 95.56 116 THR A CA 1
ATOM 954 C C . THR A 1 116 ? 9.295 -9.997 -7.136 1.00 95.56 116 THR A C 1
ATOM 956 O O . THR A 1 116 ? 10.013 -10.915 -6.746 1.00 95.56 116 THR A O 1
ATOM 959 N N . GLN A 1 117 ? 8.881 -9.001 -6.346 1.00 96.88 117 GLN A N 1
ATOM 960 C CA . GLN A 1 117 ? 9.215 -8.879 -4.927 1.00 96.88 117 GLN A CA 1
ATOM 961 C C . GLN A 1 117 ? 8.118 -9.503 -4.060 1.00 96.88 117 GLN A C 1
ATOM 963 O O . GLN A 1 117 ? 6.927 -9.338 -4.326 1.00 96.88 117 GLN A O 1
ATOM 968 N N . ASP A 1 118 ? 8.521 -10.178 -2.987 1.00 97.31 118 ASP A N 1
ATOM 969 C CA . ASP A 1 118 ? 7.594 -10.753 -2.011 1.00 97.31 118 ASP A CA 1
ATOM 970 C C . ASP A 1 118 ? 7.229 -9.730 -0.932 1.00 97.31 118 ASP A C 1
ATOM 972 O O . ASP A 1 118 ? 6.082 -9.663 -0.484 1.00 97.31 118 ASP A O 1
ATOM 976 N N . VAL A 1 119 ? 8.199 -8.902 -0.531 1.00 98.12 119 VAL A N 1
ATOM 977 C CA . VAL A 1 119 ? 8.008 -7.825 0.443 1.00 98.12 119 VAL A CA 1
ATOM 978 C C . VAL A 1 119 ? 8.662 -6.545 -0.057 1.00 98.12 119 VAL A C 1
ATOM 980 O O . VAL A 1 119 ? 9.809 -6.541 -0.496 1.00 98.12 119 VAL A O 1
ATOM 983 N N . VAL A 1 120 ? 7.938 -5.438 0.052 1.00 98.44 120 VAL A N 1
ATOM 984 C CA . VAL A 1 120 ? 8.461 -4.098 -0.203 1.00 98.44 120 VAL A CA 1
ATOM 985 C C . VAL A 1 120 ? 8.302 -3.282 1.067 1.00 98.44 120 VAL A C 1
ATOM 987 O O . VAL A 1 120 ? 7.201 -3.174 1.601 1.00 98.44 120 VAL A O 1
ATOM 990 N N . ILE A 1 121 ? 9.399 -2.728 1.571 1.00 98.50 121 ILE A N 1
ATOM 991 C CA . ILE A 1 121 ? 9.410 -1.909 2.785 1.00 98.50 121 ILE A CA 1
ATOM 992 C C . ILE A 1 121 ? 9.513 -0.448 2.366 1.00 98.50 121 ILE A C 1
ATOM 994 O O . ILE A 1 121 ? 10.417 -0.069 1.623 1.00 98.50 121 ILE A O 1
ATOM 998 N N . CYS A 1 122 ? 8.595 0.377 2.852 1.00 97.62 122 CYS A N 1
ATOM 999 C CA . CYS A 1 122 ? 8.522 1.804 2.584 1.00 97.62 122 CYS A CA 1
ATOM 1000 C C . CYS A 1 122 ? 8.385 2.565 3.904 1.00 97.62 122 CYS A C 1
ATOM 1002 O O . CYS A 1 122 ? 7.756 2.088 4.849 1.00 97.62 122 CYS A O 1
ATOM 1004 N N . SER A 1 123 ? 8.958 3.765 3.976 1.00 96.56 123 SER A N 1
ATOM 1005 C CA . SER A 1 123 ? 8.817 4.603 5.165 1.00 96.56 123 SER A CA 1
ATOM 1006 C C . SER A 1 123 ? 7.667 5.604 5.042 1.00 96.56 123 SER A C 1
ATOM 1008 O O . SER A 1 123 ? 7.341 6.051 3.938 1.00 96.56 123 SER A O 1
ATOM 1010 N N . PHE A 1 124 ? 7.094 6.036 6.171 1.00 94.62 124 PHE A N 1
ATOM 1011 C CA . PHE A 1 124 ? 6.148 7.163 6.178 1.00 94.62 124 PHE A CA 1
ATOM 1012 C C . PHE A 1 124 ? 6.745 8.435 5.556 1.00 94.62 124 PHE A C 1
ATOM 1014 O O . PHE A 1 124 ? 6.051 9.160 4.847 1.00 94.62 124 PHE A O 1
ATOM 1021 N N . GLU A 1 125 ? 8.041 8.684 5.772 1.00 93.38 125 GLU A N 1
ATOM 1022 C CA . GLU A 1 125 ? 8.753 9.819 5.176 1.00 93.38 125 GLU A CA 1
ATOM 1023 C C . GLU A 1 125 ? 8.812 9.709 3.648 1.00 93.38 125 GLU A C 1
ATOM 1025 O O . GLU A 1 125 ? 8.567 10.684 2.940 1.00 93.38 125 GLU A O 1
ATOM 1030 N N . THR A 1 126 ? 9.074 8.507 3.133 1.00 94.50 126 THR A N 1
ATOM 1031 C CA . THR A 1 126 ? 9.052 8.232 1.695 1.00 94.50 126 THR A CA 1
ATOM 1032 C C . THR A 1 126 ? 7.656 8.466 1.127 1.00 94.50 126 THR A C 1
ATOM 1034 O O . THR A 1 126 ? 7.523 9.213 0.163 1.00 94.50 126 THR A O 1
ATOM 1037 N N . LEU A 1 127 ? 6.600 7.928 1.749 1.00 93.31 127 LEU A N 1
ATOM 1038 C CA . LEU A 1 127 ? 5.223 8.180 1.301 1.00 93.31 127 LEU A CA 1
ATOM 1039 C C . LEU A 1 127 ? 4.869 9.668 1.303 1.00 93.31 127 LEU A C 1
ATOM 1041 O O . LEU A 1 127 ? 4.238 10.154 0.367 1.00 93.31 127 LEU A O 1
ATOM 1045 N N . ARG A 1 128 ? 5.309 10.418 2.317 1.00 91.88 128 ARG A N 1
ATOM 1046 C CA . ARG A 1 128 ? 5.094 11.867 2.382 1.00 91.88 128 ARG A CA 1
ATOM 1047 C C . ARG A 1 128 ? 5.686 12.590 1.173 1.00 91.88 128 ARG A C 1
ATOM 1049 O O . ARG A 1 128 ? 5.092 13.556 0.707 1.00 91.88 128 ARG A O 1
ATOM 1056 N N . GLN A 1 129 ? 6.835 12.138 0.676 1.00 90.31 129 GLN A N 1
ATOM 1057 C CA . GLN A 1 129 ? 7.478 12.690 -0.518 1.00 90.31 129 GLN A CA 1
ATOM 1058 C C . GLN A 1 129 ? 6.806 12.198 -1.809 1.00 90.31 129 GLN A C 1
ATOM 1060 O O . GLN A 1 129 ? 6.682 12.960 -2.765 1.00 90.31 129 GLN A O 1
ATOM 1065 N N . GLU A 1 130 ? 6.305 10.963 -1.829 1.00 90.31 130 GLU A N 1
ATOM 1066 C CA . GLU A 1 130 ? 5.608 10.399 -2.990 1.00 90.31 130 GLU A CA 1
ATOM 1067 C C . GLU A 1 1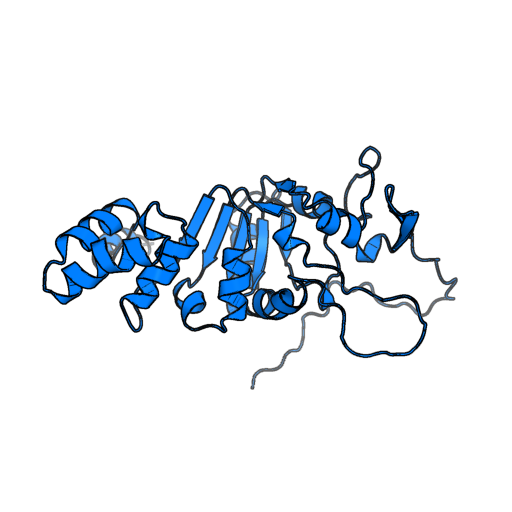30 ? 4.292 11.115 -3.321 1.00 90.31 130 GLU A C 1
ATOM 1069 O O . GLU A 1 130 ? 3.868 11.104 -4.476 1.00 90.31 130 GLU A O 1
ATOM 1074 N N . VAL A 1 131 ? 3.675 11.810 -2.353 1.00 86.31 131 VAL A N 1
ATOM 1075 C CA . VAL A 1 131 ? 2.435 12.571 -2.588 1.00 86.31 131 VAL A CA 1
ATOM 1076 C C . VAL A 1 131 ? 2.570 13.588 -3.734 1.00 86.31 131 VAL A C 1
ATOM 1078 O O . VAL A 1 131 ? 1.609 13.861 -4.452 1.00 86.31 131 VAL A O 1
ATOM 1081 N N . TYR A 1 132 ? 3.772 14.142 -3.936 1.00 84.06 132 TYR A N 1
ATOM 1082 C CA . TYR A 1 132 ? 4.048 15.126 -4.987 1.00 84.06 132 TYR A CA 1
ATOM 1083 C C . TYR A 1 132 ? 4.034 14.512 -6.399 1.00 84.06 132 TYR A C 1
ATOM 1085 O O . TYR A 1 132 ? 4.115 15.246 -7.385 1.00 84.06 132 TYR A O 1
ATOM 1093 N N . PHE A 1 133 ? 3.908 13.185 -6.489 1.00 83.88 133 PHE A N 1
ATOM 1094 C CA . PHE A 1 133 ? 3.858 12.394 -7.714 1.00 83.88 133 PHE A CA 1
ATOM 1095 C C . PHE A 1 133 ? 2.501 11.686 -7.910 1.00 83.88 133 PHE A C 1
ATOM 1097 O O . PHE A 1 133 ? 2.400 10.794 -8.744 1.00 83.88 133 PHE A O 1
ATOM 1104 N N . VAL A 1 134 ? 1.452 12.024 -7.149 1.00 78.94 134 VAL A N 1
ATOM 1105 C CA . VAL A 1 134 ? 0.126 11.368 -7.259 1.00 78.94 134 VAL A CA 1
ATOM 1106 C C . VAL A 1 134 ? -0.625 11.828 -8.500 1.00 78.94 134 VAL A C 1
ATOM 1108 O O . VAL A 1 134 ? -1.035 11.034 -9.340 1.00 78.94 134 VAL A O 1
ATOM 1111 N N . GLU A 1 135 ? -0.764 13.137 -8.629 1.00 64.38 135 GLU A N 1
ATOM 1112 C CA . GLU A 1 135 ? -1.182 13.776 -9.860 1.00 64.38 135 GLU A CA 1
ATOM 1113 C C . GLU A 1 135 ? 0.101 14.337 -10.442 1.00 64.38 135 GLU A C 1
ATOM 1115 O O . GLU A 1 135 ? 0.784 15.116 -9.772 1.00 64.38 135 GLU A O 1
ATOM 1120 N N . ALA A 1 136 ? 0.459 13.950 -11.665 1.00 54.78 136 ALA A N 1
ATOM 1121 C CA . ALA A 1 136 ? 1.480 14.643 -12.434 1.00 54.78 136 ALA A CA 1
ATOM 1122 C C . ALA A 1 136 ? 0.981 16.075 -12.689 1.00 54.78 136 ALA A C 1
ATOM 1124 O O . ALA A 1 136 ? 0.516 16.393 -13.785 1.00 54.78 136 ALA A O 1
ATOM 1125 N N . ARG A 1 137 ? 0.993 16.930 -11.653 1.00 46.66 137 ARG A N 1
ATOM 1126 C CA . ARG A 1 137 ? 0.508 18.300 -11.730 1.00 46.66 137 ARG A CA 1
ATOM 1127 C C . ARG A 1 137 ? 1.262 18.918 -12.895 1.00 46.66 137 ARG A C 1
ATOM 1129 O O . ARG A 1 137 ? 2.500 18.906 -12.876 1.00 46.66 137 ARG A O 1
ATOM 1136 N N . PRO A 1 138 ? 0.575 19.431 -13.929 1.00 44.78 138 PRO A N 1
ATOM 1137 C CA . PRO A 1 138 ? 1.260 20.287 -14.870 1.00 44.78 138 PRO A CA 1
ATOM 1138 C C . PRO A 1 138 ? 1.843 21.410 -14.017 1.00 44.78 138 PRO A C 1
ATOM 1140 O O . PRO A 1 138 ? 1.094 22.112 -13.339 1.00 44.78 138 PRO A O 1
ATOM 1143 N N . ARG A 1 139 ? 3.175 21.537 -13.964 1.00 45.22 139 ARG A N 1
ATOM 1144 C CA . ARG A 1 139 ? 3.784 22.736 -13.390 1.00 45.22 139 ARG A CA 1
ATOM 1145 C C . ARG A 1 139 ? 3.186 23.905 -14.169 1.00 45.22 139 ARG A C 1
ATOM 1147 O O . ARG A 1 139 ? 3.508 24.094 -15.342 1.00 45.22 139 ARG A O 1
ATOM 1154 N N . LEU A 1 140 ? 2.270 24.634 -13.539 1.00 46.12 140 LEU A N 1
ATOM 1155 C CA . LEU A 1 140 ? 1.910 25.993 -13.907 1.00 46.12 140 LEU A CA 1
ATOM 1156 C C . LEU A 1 140 ? 3.174 26.812 -13.670 1.00 46.12 140 LEU A C 1
ATOM 1158 O O . LEU A 1 140 ? 3.307 27.348 -12.590 1.00 46.12 140 LEU A O 1
ATOM 1162 N N . ASP A 1 141 ? 4.151 26.733 -14.578 1.00 43.72 141 ASP A N 1
ATOM 1163 C CA . ASP A 1 141 ? 5.265 27.680 -14.716 1.00 43.72 141 ASP A CA 1
ATOM 1164 C C . ASP A 1 141 ? 6.203 27.263 -15.858 1.00 43.72 141 ASP A C 1
ATOM 1166 O O . ASP A 1 141 ? 7.313 26.758 -15.678 1.00 43.72 141 ASP A O 1
ATOM 1170 N N . SER A 1 142 ? 5.747 27.494 -17.088 1.00 44.84 142 SER A N 1
ATOM 1171 C CA . SER A 1 142 ? 6.596 28.100 -18.119 1.00 44.84 142 SER A CA 1
ATOM 1172 C C . SER A 1 142 ? 5.782 28.380 -19.371 1.00 44.84 142 SER A C 1
ATOM 1174 O O . SER A 1 142 ? 5.475 27.482 -20.149 1.00 44.84 142 SER A O 1
ATOM 1176 N N . LEU A 1 143 ? 5.553 29.665 -19.635 1.00 52.19 143 LEU A N 1
ATOM 1177 C CA . LEU A 1 143 ? 5.176 30.213 -20.944 1.00 52.19 143 LEU A CA 1
ATOM 1178 C C . LEU A 1 143 ? 6.289 30.045 -22.006 1.00 52.19 143 LEU A C 1
ATOM 1180 O O . LEU A 1 143 ? 6.266 30.695 -23.047 1.00 52.19 143 LEU A O 1
ATOM 1184 N N . ARG A 1 144 ? 7.291 29.190 -21.764 1.00 50.94 144 ARG A N 1
ATOM 1185 C CA . ARG A 1 144 ? 8.356 28.890 -22.718 1.00 50.94 144 ARG A CA 1
ATOM 1186 C C . ARG A 1 144 ? 8.048 27.582 -23.429 1.00 50.94 144 ARG A C 1
ATOM 1188 O O . ARG A 1 144 ? 8.077 26.512 -22.832 1.00 50.94 144 ARG A O 1
ATOM 1195 N N . TYR A 1 145 ? 7.752 27.717 -24.718 1.00 45.22 145 TYR A N 1
ATOM 1196 C CA . TYR A 1 145 ? 7.689 26.659 -25.723 1.00 45.22 145 TYR A CA 1
ATOM 1197 C C . TYR A 1 145 ? 8.861 25.673 -25.543 1.00 45.22 145 TYR A C 1
ATOM 1199 O O . TYR A 1 145 ? 9.993 25.942 -25.931 1.00 45.22 145 TYR A O 1
ATOM 1207 N N . GLY A 1 146 ? 8.596 24.534 -24.909 1.00 42.84 146 GLY A N 1
ATOM 1208 C CA . GLY A 1 146 ? 9.563 23.470 -24.661 1.00 42.84 146 GLY A CA 1
ATOM 1209 C C . GLY A 1 146 ? 8.832 22.229 -24.159 1.00 42.84 146 GLY A C 1
ATOM 1210 O O . GLY A 1 146 ? 7.816 22.351 -23.474 1.00 42.84 146 GLY A O 1
ATOM 1211 N N . LYS A 1 147 ? 9.291 21.032 -24.555 1.00 43.84 147 LYS A N 1
ATOM 1212 C CA . LYS A 1 147 ? 8.675 19.742 -24.192 1.00 43.84 147 LYS A CA 1
ATOM 1213 C C . LYS A 1 147 ? 8.331 19.718 -22.699 1.00 43.84 147 LYS A C 1
ATOM 1215 O O . LYS A 1 147 ? 9.211 19.806 -21.848 1.00 43.84 147 LYS A O 1
ATOM 1220 N N . ARG A 1 148 ? 7.033 19.601 -22.407 1.00 51.22 148 ARG A N 1
ATOM 1221 C CA . ARG A 1 148 ? 6.473 19.473 -21.058 1.00 51.22 148 ARG A CA 1
ATOM 1222 C C . ARG A 1 148 ? 7.095 18.240 -20.395 1.00 51.22 148 ARG A C 1
ATOM 1224 O O . ARG A 1 148 ? 6.662 17.127 -20.675 1.00 51.22 148 ARG A O 1
ATOM 1231 N N . HIS A 1 149 ? 8.097 18.412 -19.537 1.00 49.12 149 HIS A N 1
ATOM 1232 C CA . HIS A 1 149 ? 8.535 17.334 -18.652 1.00 49.12 149 HIS A CA 1
ATOM 1233 C C . HIS A 1 149 ? 7.451 17.148 -17.588 1.00 49.12 149 HIS A C 1
ATOM 1235 O O . HIS A 1 149 ? 7.435 17.839 -16.569 1.00 49.12 149 HIS A O 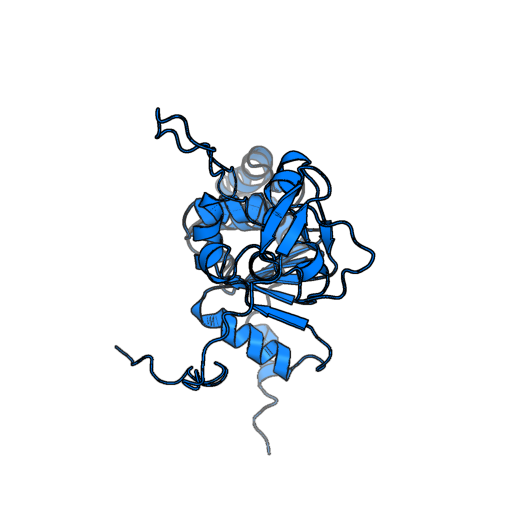1
ATOM 1241 N N . ARG A 1 150 ? 6.486 16.268 -17.879 1.00 57.62 150 ARG A N 1
ATOM 1242 C CA . ARG A 1 150 ? 5.545 15.773 -16.875 1.00 57.62 150 ARG A CA 1
ATOM 1243 C C . ARG A 1 150 ? 6.350 14.998 -15.838 1.00 57.62 150 ARG A C 1
ATOM 1245 O O . ARG A 1 150 ? 7.283 14.278 -16.182 1.00 57.62 150 ARG A O 1
ATOM 1252 N N . ILE A 1 151 ? 6.037 15.212 -14.569 1.00 67.81 151 ILE A N 1
ATOM 1253 C CA . ILE A 1 151 ? 6.667 14.465 -13.489 1.00 67.81 151 ILE A CA 1
ATOM 1254 C C . ILE A 1 151 ? 6.027 13.077 -13.493 1.00 67.81 151 ILE A C 1
ATOM 1256 O O . ILE A 1 151 ? 4.801 12.984 -13.464 1.00 67.81 151 ILE A O 1
ATOM 1260 N N . ALA A 1 152 ? 6.843 12.025 -13.590 1.00 72.00 152 ALA A N 1
ATOM 1261 C CA . ALA A 1 152 ? 6.344 10.658 -13.604 1.00 72.00 152 ALA A CA 1
ATOM 1262 C C . ALA A 1 152 ? 5.553 10.382 -12.315 1.00 72.00 152 ALA A C 1
ATOM 1264 O O . ALA A 1 152 ? 6.038 10.719 -11.230 1.00 72.00 152 ALA A O 1
ATOM 1265 N N . PRO A 1 153 ? 4.358 9.787 -12.419 1.00 84.31 153 PRO A N 1
ATOM 1266 C CA . PRO A 1 153 ? 3.575 9.467 -11.247 1.00 84.31 153 PRO A CA 1
ATOM 1267 C C . PRO A 1 153 ? 4.233 8.345 -10.449 1.00 84.31 153 PRO A C 1
ATOM 1269 O O . PRO A 1 153 ? 5.013 7.556 -10.985 1.00 84.31 153 PRO A O 1
ATOM 1272 N N . THR A 1 154 ? 3.931 8.268 -9.158 1.00 91.75 154 THR A N 1
ATOM 1273 C CA . THR A 1 154 ? 4.487 7.230 -8.284 1.00 91.75 154 THR A CA 1
ATOM 1274 C C . THR A 1 154 ? 4.082 5.820 -8.754 1.00 91.75 154 THR A C 1
ATOM 1276 O O . THR A 1 154 ? 2.908 5.584 -9.058 1.00 91.75 154 THR A O 1
ATOM 1279 N N . PRO A 1 155 ? 5.011 4.842 -8.808 1.00 94.12 155 PRO A N 1
ATOM 1280 C CA . PRO A 1 155 ? 4.674 3.467 -9.184 1.00 94.12 155 PRO A CA 1
ATOM 1281 C C . PRO A 1 155 ? 3.759 2.782 -8.161 1.00 94.12 155 PRO A C 1
ATOM 1283 O O . PRO A 1 155 ? 3.041 1.852 -8.519 1.00 94.12 155 PRO A O 1
ATOM 1286 N N . LEU A 1 156 ? 3.749 3.238 -6.902 1.00 95.62 156 LEU A N 1
ATOM 1287 C CA . LEU A 1 156 ? 2.989 2.599 -5.824 1.00 95.62 156 LEU A CA 1
ATOM 1288 C C . LEU A 1 156 ? 1.472 2.630 -6.059 1.00 95.62 156 LEU A C 1
ATOM 1290 O O . LEU A 1 156 ? 0.770 1.735 -5.593 1.00 95.62 156 LEU A O 1
ATOM 1294 N N . LEU A 1 157 ? 0.971 3.639 -6.781 1.00 94.00 157 LEU A N 1
ATOM 1295 C CA . LEU A 1 157 ? -0.452 3.779 -7.105 1.00 94.00 157 LEU A CA 1
ATOM 1296 C C . LEU A 1 157 ? -0.888 2.957 -8.323 1.00 94.00 157 LEU A C 1
ATOM 1298 O O . LEU A 1 157 ? -2.078 2.714 -8.488 1.00 94.00 157 LEU A O 1
ATOM 1302 N N . ALA A 1 158 ? 0.057 2.495 -9.144 1.00 94.88 158 ALA A N 1
ATOM 1303 C CA . ALA A 1 158 ? -0.220 1.600 -10.268 1.00 94.88 158 ALA A CA 1
ATOM 1304 C C . ALA A 1 158 ? -0.311 0.123 -9.838 1.00 94.88 158 ALA A C 1
ATOM 1306 O O . ALA A 1 158 ? -0.469 -0.761 -10.677 1.00 94.88 158 ALA A O 1
ATOM 1307 N N . ILE A 1 159 ? -0.178 -0.169 -8.543 1.00 97.25 159 ILE A N 1
ATOM 1308 C CA . ILE A 1 159 ? -0.099 -1.527 -8.008 1.00 97.25 159 ILE A CA 1
ATOM 1309 C C . ILE A 1 159 ? -1.309 -1.817 -7.130 1.00 97.25 159 ILE A C 1
ATOM 1311 O O . ILE A 1 159 ? -1.667 -1.034 -6.250 1.00 97.25 159 ILE A O 1
ATOM 1315 N N . GLU A 1 160 ? -1.900 -2.990 -7.336 1.00 98.06 160 GLU A N 1
ATOM 1316 C CA . GLU A 1 160 ? -2.830 -3.599 -6.396 1.00 98.06 160 GLU A CA 1
ATOM 1317 C C . GLU A 1 160 ? -2.086 -4.651 -5.571 1.00 98.06 160 GLU A C 1
ATOM 1319 O O . GLU A 1 160 ? -1.776 -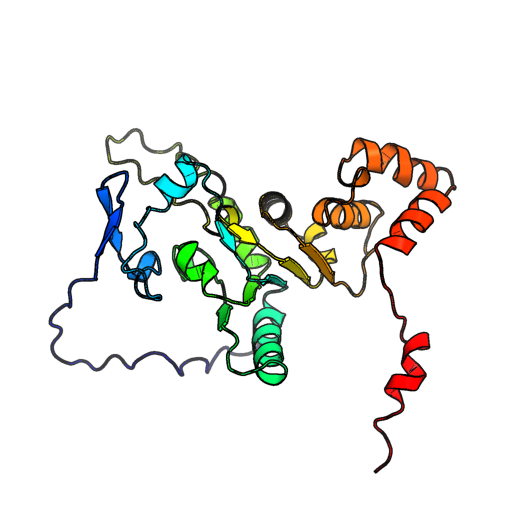5.748 -6.036 1.00 98.06 160 GLU A O 1
ATOM 1324 N N . TRP A 1 161 ? -1.768 -4.295 -4.329 1.00 98.56 161 TRP A N 1
ATOM 1325 C CA . TRP A 1 161 ? -1.024 -5.157 -3.421 1.00 98.56 161 TRP A CA 1
ATOM 1326 C C . TRP A 1 161 ? -1.887 -6.309 -2.911 1.00 98.56 161 TRP A C 1
ATOM 1328 O O . TRP A 1 161 ? -3.054 -6.129 -2.554 1.00 98.56 161 TRP A O 1
ATOM 1338 N N . TRP A 1 162 ? -1.292 -7.488 -2.741 1.00 98.56 162 TRP A N 1
ATOM 1339 C CA . TRP A 1 162 ? -1.969 -8.552 -2.005 1.00 98.56 162 TRP A CA 1
ATOM 1340 C C . TRP A 1 162 ? -2.238 -8.131 -0.559 1.00 98.56 162 TRP A C 1
ATOM 1342 O O . TRP A 1 162 ? -3.314 -8.391 -0.010 1.00 98.56 162 TRP A O 1
ATOM 1352 N N . ARG A 1 163 ? -1.268 -7.454 0.061 1.00 98.56 163 ARG A N 1
ATOM 1353 C CA . ARG A 1 163 ? -1.370 -6.980 1.438 1.00 98.56 163 ARG A CA 1
ATOM 1354 C C . ARG A 1 163 ? -0.642 -5.658 1.633 1.00 98.56 163 ARG A C 1
ATOM 1356 O O . ARG A 1 163 ? 0.478 -5.499 1.160 1.00 98.56 163 ARG A O 1
ATOM 1363 N N . ILE A 1 164 ? -1.254 -4.753 2.390 1.00 98.56 164 ILE A N 1
ATOM 1364 C CA . ILE A 1 164 ? -0.573 -3.593 2.971 1.00 98.56 164 ILE A CA 1
ATOM 1365 C C . ILE A 1 164 ? -0.616 -3.718 4.491 1.00 98.56 164 ILE A C 1
ATOM 1367 O O . ILE A 1 164 ? -1.688 -3.907 5.070 1.00 98.56 164 ILE A O 1
ATOM 1371 N N . CYS A 1 165 ? 0.542 -3.590 5.126 1.00 98.00 165 CYS A N 1
ATOM 1372 C CA . CYS A 1 165 ? 0.690 -3.521 6.573 1.00 98.00 165 CYS A CA 1
ATOM 1373 C C . CYS A 1 165 ? 1.220 -2.140 6.947 1.00 98.00 165 CYS A C 1
ATOM 1375 O O . CYS A 1 165 ? 2.257 -1.728 6.434 1.00 98.00 165 CYS A O 1
ATOM 1377 N N . ILE A 1 166 ? 0.530 -1.444 7.845 1.00 96.31 166 ILE A N 1
ATOM 1378 C CA . ILE A 1 166 ? 1.040 -0.220 8.459 1.00 96.31 166 ILE A CA 1
ATOM 1379 C C . ILE A 1 166 ? 1.486 -0.550 9.874 1.00 96.31 166 ILE A C 1
ATOM 1381 O O . ILE A 1 166 ? 0.663 -0.957 10.695 1.00 96.31 166 ILE A O 1
ATOM 1385 N N . ASP A 1 167 ? 2.771 -0.355 10.133 1.00 95.31 167 ASP A N 1
ATOM 1386 C CA . ASP A 1 167 ? 3.361 -0.426 11.459 1.00 95.31 167 ASP A CA 1
ATOM 1387 C C . ASP A 1 167 ? 3.346 0.942 12.141 1.00 95.31 167 ASP A C 1
ATOM 1389 O O . ASP A 1 167 ? 3.449 1.980 11.484 1.00 95.31 167 ASP A O 1
ATOM 1393 N N . GLU A 1 168 ? 3.176 0.934 13.459 1.00 91.50 168 GLU A N 1
ATOM 1394 C CA . GLU A 1 168 ? 2.858 2.112 14.268 1.00 91.50 168 GLU A CA 1
ATOM 1395 C C . GLU A 1 168 ? 1.719 2.943 13.655 1.00 91.50 168 GLU A C 1
ATOM 1397 O O . GLU A 1 168 ? 1.842 4.146 13.426 1.00 91.50 168 GLU A O 1
ATOM 1402 N N . ALA A 1 169 ? 0.587 2.293 13.360 1.00 88.94 169 ALA A N 1
ATOM 1403 C CA . ALA A 1 169 ? -0.521 2.878 12.601 1.00 88.94 169 ALA A CA 1
ATOM 1404 C C . ALA A 1 169 ? -1.084 4.195 13.175 1.00 88.94 169 ALA A C 1
ATOM 1406 O O . ALA A 1 169 ? -1.599 5.015 12.417 1.00 88.94 169 ALA A O 1
ATOM 1407 N N . GLN A 1 170 ? -0.918 4.457 14.475 1.00 84.75 170 GLN A N 1
ATOM 1408 C CA . GLN A 1 170 ? -1.240 5.748 15.098 1.00 84.75 170 GLN A CA 1
ATOM 1409 C C . GLN A 1 170 ? -0.420 6.925 14.532 1.00 84.75 170 GLN A C 1
ATOM 1411 O O . GLN A 1 170 ? -0.781 8.091 14.702 1.00 84.75 170 GLN A O 1
ATOM 1416 N N . MET A 1 171 ? 0.691 6.649 13.846 1.00 82.19 171 MET A N 1
ATOM 1417 C CA . MET A 1 171 ? 1.472 7.662 13.148 1.00 82.19 171 MET A CA 1
ATOM 1418 C C . MET A 1 171 ? 0.768 8.181 11.903 1.00 82.19 171 MET A C 1
ATOM 1420 O O . MET A 1 171 ? 0.983 9.335 11.566 1.00 82.19 171 MET A O 1
ATOM 1424 N N . VAL A 1 172 ? -0.096 7.408 11.240 1.00 78.62 172 VAL A N 1
ATOM 1425 C CA . VAL A 1 172 ? -0.806 7.879 10.035 1.00 78.62 172 VAL A CA 1
ATOM 1426 C C . VAL A 1 172 ? -1.637 9.126 10.337 1.00 78.62 172 VAL A C 1
ATOM 1428 O O . VAL A 1 172 ? -1.616 10.068 9.552 1.00 78.62 172 VAL A O 1
ATOM 1431 N N . GLU A 1 173 ? -2.277 9.158 11.507 1.00 72.81 173 GLU A N 1
ATOM 1432 C CA . GLU A 1 173 ? -3.141 10.261 11.948 1.00 72.81 173 GLU A CA 1
ATOM 1433 C C . GLU A 1 173 ? -2.359 11.456 12.503 1.00 72.81 173 GLU A C 1
ATOM 1435 O O . GLU A 1 173 ? -2.778 12.601 12.353 1.00 72.81 173 GLU A O 1
ATOM 1440 N N . SER A 1 174 ? -1.198 11.213 13.120 1.00 61.56 174 SER A N 1
ATOM 1441 C CA . SER A 1 174 ? -0.317 12.296 13.590 1.00 61.56 174 SER A CA 1
ATOM 1442 C C . SER A 1 174 ? 0.631 12.828 12.507 1.00 61.56 174 SER A C 1
ATOM 1444 O O . SER A 1 174 ? 1.248 13.880 12.681 1.00 61.56 174 SER A O 1
ATOM 1446 N N . THR A 1 175 ? 0.747 12.127 11.379 1.00 61.12 175 THR A N 1
ATOM 1447 C CA . THR A 1 175 ? 1.578 12.523 10.238 1.00 61.12 175 THR A CA 1
ATOM 1448 C C . THR A 1 175 ? 0.809 13.461 9.301 1.00 61.12 175 THR A C 1
ATOM 1450 O O . THR A 1 175 ? -0.411 13.574 9.338 1.00 61.12 175 THR A O 1
ATOM 1453 N N . SER A 1 176 ? 1.538 14.176 8.439 1.00 72.88 176 SER A N 1
ATOM 1454 C CA . SER A 1 176 ? 0.975 15.089 7.438 1.00 72.88 176 SER A CA 1
ATOM 1455 C C . SER A 1 176 ? -0.170 14.465 6.629 1.00 72.88 176 SER A C 1
ATOM 1457 O O . SER A 1 176 ? -0.062 13.304 6.223 1.00 72.88 176 SER A O 1
ATOM 1459 N N . SER A 1 177 ? -1.163 15.280 6.254 1.00 80.75 177 SER A N 1
ATOM 1460 C CA . SER A 1 177 ? -2.268 14.918 5.346 1.00 80.75 177 SER A CA 1
ATOM 1461 C C . SER A 1 177 ? -1.812 14.216 4.060 1.00 80.75 177 SER A C 1
ATOM 1463 O O . SER A 1 177 ? -2.533 13.386 3.514 1.00 80.75 177 SER A O 1
ATOM 1465 N N . SER A 1 178 ? -0.585 14.486 3.612 1.00 86.31 178 SER A N 1
ATOM 1466 C CA . SER A 1 178 ? 0.078 13.811 2.498 1.00 86.31 178 SER A CA 1
ATOM 1467 C C . SER A 1 178 ? 0.160 12.287 2.631 1.00 86.31 178 SER A C 1
ATOM 1469 O O . SER A 1 178 ? -0.044 11.577 1.650 1.00 86.31 178 SER A O 1
ATOM 1471 N N . VAL A 1 179 ? 0.455 11.768 3.827 1.00 89.56 179 VAL A N 1
ATOM 1472 C CA . VAL A 1 179 ? 0.578 10.318 4.057 1.00 89.56 179 VAL A CA 1
ATOM 1473 C C . VAL A 1 179 ? -0.795 9.661 4.048 1.00 89.56 179 VAL A C 1
ATOM 1475 O O . VAL A 1 179 ? -0.957 8.623 3.416 1.00 89.56 179 VAL A O 1
ATOM 1478 N N . VAL A 1 180 ? -1.795 10.297 4.666 1.00 88.44 180 VAL A N 1
ATOM 1479 C CA . VAL A 1 180 ? -3.192 9.841 4.614 1.00 88.44 180 VAL A CA 1
ATOM 1480 C C . VAL A 1 180 ? -3.672 9.760 3.161 1.00 88.44 180 VAL A C 1
ATOM 1482 O O . VAL A 1 180 ? -4.162 8.715 2.738 1.00 88.44 180 VAL A O 1
ATOM 1485 N N . LEU A 1 181 ? -3.435 10.815 2.369 1.00 89.56 181 LEU A N 1
ATOM 1486 C CA . LEU A 1 181 ? -3.768 10.855 0.939 1.00 89.56 181 LEU A CA 1
ATOM 1487 C C . LEU A 1 181 ? -3.115 9.711 0.155 1.00 89.56 181 LEU A C 1
ATOM 1489 O O . LEU A 1 181 ? -3.781 9.043 -0.636 1.00 89.56 181 LEU A O 1
ATOM 1493 N N . MET A 1 182 ? -1.829 9.451 0.397 1.00 92.31 182 MET A N 1
ATOM 1494 C CA . MET A 1 182 ? -1.132 8.323 -0.219 1.00 92.31 182 MET A CA 1
ATOM 1495 C C . MET A 1 182 ? -1.750 6.983 0.187 1.00 92.31 182 MET A C 1
ATOM 1497 O O . MET A 1 182 ? -2.082 6.176 -0.680 1.00 92.31 182 MET A O 1
ATOM 1501 N N . CYS A 1 183 ? -1.962 6.753 1.483 1.00 92.88 183 CYS A N 1
ATOM 1502 C CA . CYS A 1 183 ? -2.546 5.519 2.011 1.00 92.88 183 CYS A CA 1
ATOM 1503 C C . CYS A 1 183 ? -3.961 5.240 1.476 1.00 92.88 183 CYS A C 1
ATOM 1505 O O . CYS A 1 183 ? -4.319 4.078 1.249 1.00 92.88 183 CYS A O 1
ATOM 1507 N N . ASP A 1 184 ? -4.758 6.288 1.251 1.00 90.69 184 ASP A N 1
ATOM 1508 C CA . ASP A 1 184 ? -6.074 6.180 0.624 1.00 90.69 184 ASP A CA 1
ATOM 1509 C C . ASP A 1 184 ? -5.994 5.797 -0.856 1.00 90.69 184 ASP A C 1
ATOM 1511 O O . ASP A 1 184 ? -6.843 5.033 -1.332 1.00 90.69 184 ASP A O 1
ATOM 1515 N N . GLY A 1 185 ? -4.995 6.322 -1.572 1.00 92.50 185 GLY A N 1
ATOM 1516 C CA . GLY A 1 185 ? -4.754 6.037 -2.985 1.00 92.50 185 GLY A CA 1
ATOM 1517 C C . GLY A 1 185 ? -4.271 4.609 -3.236 1.00 92.50 185 GLY A C 1
ATOM 1518 O O . GLY A 1 185 ? -4.677 3.994 -4.225 1.00 92.50 185 GLY A O 1
ATOM 1519 N N . LEU A 1 186 ? -3.459 4.059 -2.325 1.00 95.69 186 LEU A N 1
ATOM 1520 C CA . LEU A 1 186 ? -2.938 2.694 -2.430 1.00 95.69 186 LEU A CA 1
ATOM 1521 C C . LEU A 1 186 ? -4.073 1.671 -2.552 1.00 95.69 186 LEU A C 1
ATOM 1523 O O . LEU A 1 186 ? -5.059 1.722 -1.811 1.00 95.69 186 LEU A O 1
ATOM 1527 N N . LYS A 1 187 ? -3.916 0.698 -3.455 1.00 96.94 187 LYS A N 1
ATOM 1528 C CA . LYS A 1 187 ? -4.872 -0.397 -3.669 1.00 96.94 187 LYS A CA 1
ATOM 1529 C C . LYS A 1 187 ? -4.351 -1.681 -3.040 1.00 96.94 187 LYS A C 1
ATOM 1531 O O . LYS A 1 187 ? -3.166 -1.986 -3.142 1.00 96.94 187 LYS A O 1
ATOM 1536 N N . ALA A 1 188 ? -5.233 -2.412 -2.361 1.00 98.06 188 ALA A N 1
ATOM 1537 C CA . ALA A 1 188 ? -4.873 -3.682 -1.749 1.00 98.06 188 ALA A CA 1
ATOM 1538 C C . ALA A 1 188 ? -6.079 -4.570 -1.470 1.00 98.06 188 ALA A C 1
ATOM 1540 O O . ALA A 1 188 ? -7.143 -4.057 -1.113 1.00 98.06 188 ALA A O 1
ATOM 1541 N N . VAL A 1 189 ? -5.853 -5.883 -1.535 1.00 97.81 189 VAL A N 1
ATOM 1542 C CA . VAL A 1 189 ? -6.833 -6.908 -1.149 1.00 97.81 189 VAL A CA 1
ATOM 1543 C C . VAL A 1 189 ? -6.943 -7.012 0.373 1.00 97.81 189 VAL A C 1
ATOM 1545 O O . VAL A 1 189 ? -8.043 -7.000 0.917 1.00 97.81 189 VAL A O 1
ATOM 1548 N N . ASN A 1 190 ? -5.805 -7.072 1.073 1.00 98.00 190 ASN A N 1
ATOM 1549 C CA . ASN A 1 190 ? -5.746 -7.218 2.529 1.00 98.00 190 ASN A CA 1
ATOM 1550 C C . ASN A 1 190 ? -5.061 -6.015 3.183 1.00 98.00 190 ASN A C 1
ATOM 1552 O O . ASN A 1 190 ? -4.050 -5.520 2.681 1.00 98.00 190 ASN A O 1
ATOM 1556 N N . ARG A 1 191 ? -5.568 -5.567 4.336 1.00 97.81 191 ARG A N 1
ATOM 1557 C CA . ARG A 1 191 ? -5.024 -4.413 5.065 1.00 97.81 191 ARG A CA 1
ATOM 1558 C C . ARG A 1 191 ? -4.876 -4.713 6.544 1.00 97.81 191 ARG A C 1
ATOM 1560 O O . ARG A 1 191 ? -5.798 -5.241 7.155 1.00 97.81 191 ARG A O 1
ATOM 1567 N N . TRP A 1 192 ? -3.720 -4.364 7.092 1.00 96.94 192 TRP A N 1
ATOM 1568 C CA . TRP A 1 192 ? -3.375 -4.591 8.489 1.00 96.94 192 TRP A CA 1
ATOM 1569 C C . TRP A 1 192 ? -2.857 -3.301 9.115 1.00 96.94 192 TRP A C 1
ATOM 1571 O O . TRP A 1 192 ? -2.010 -2.621 8.537 1.00 96.94 192 TRP A O 1
ATOM 1581 N N . CYS A 1 193 ? -3.351 -2.999 10.312 1.00 94.19 193 CYS A N 1
ATOM 1582 C CA . CYS A 1 193 ? -2.803 -1.968 11.185 1.00 94.19 193 CYS A CA 1
ATOM 1583 C C . CYS A 1 193 ? -2.136 -2.652 12.374 1.00 94.19 193 CYS A C 1
ATOM 1585 O O . CYS A 1 193 ? -2.779 -3.430 13.078 1.00 94.19 193 CYS A O 1
ATOM 1587 N N . ILE A 1 194 ? -0.867 -2.343 12.600 1.00 93.69 194 ILE A N 1
ATOM 1588 C CA . ILE A 1 194 ? -0.081 -2.810 13.737 1.00 93.69 194 ILE A CA 1
ATOM 1589 C C . ILE A 1 194 ? 0.211 -1.575 14.586 1.00 93.69 194 ILE A C 1
ATOM 1591 O O . ILE A 1 194 ? 0.688 -0.559 14.088 1.00 93.69 194 ILE A O 1
ATOM 1595 N N . THR A 1 195 ? -0.183 -1.614 15.856 1.00 87.88 195 THR A N 1
ATOM 1596 C CA . THR A 1 195 ? -0.019 -0.487 16.779 1.00 87.88 195 THR A CA 1
ATOM 1597 C C . THR A 1 195 ? -0.073 -0.971 18.222 1.00 87.88 195 THR A C 1
ATOM 1599 O O . THR A 1 195 ? -0.938 -1.771 18.590 1.00 87.88 195 THR A O 1
ATOM 1602 N N . GLY A 1 196 ? 0.835 -0.468 19.062 1.00 81.81 196 GLY A N 1
ATOM 1603 C CA . GLY A 1 196 ? 0.762 -0.670 20.512 1.00 81.81 196 GLY A CA 1
ATOM 1604 C C . GLY A 1 196 ? -0.299 0.206 21.196 1.00 81.81 196 GLY A C 1
ATOM 1605 O O . GLY A 1 196 ? -0.801 -0.142 22.270 1.00 81.81 196 GLY A O 1
ATOM 1606 N N . THR A 1 197 ? -0.663 1.331 20.574 1.00 77.75 197 THR A N 1
ATOM 1607 C CA . THR A 1 197 ? -1.528 2.384 21.127 1.00 77.75 197 THR A CA 1
ATOM 1608 C C . THR A 1 197 ? -2.490 2.903 20.048 1.00 77.75 197 THR A C 1
ATOM 1610 O O . THR A 1 197 ? -2.247 3.960 19.469 1.00 77.75 197 THR A O 1
ATOM 1613 N N . PRO A 1 198 ? -3.591 2.185 19.759 1.00 65.81 198 PRO A N 1
ATOM 1614 C CA . PRO A 1 198 ? -4.520 2.548 18.680 1.00 65.81 198 PRO A CA 1
ATOM 1615 C C . PRO A 1 198 ? -5.312 3.835 18.947 1.00 65.81 198 PRO A C 1
ATOM 1617 O O . PRO A 1 198 ? -5.852 4.417 18.016 1.00 65.81 198 PRO A O 1
ATOM 1620 N N . ILE A 1 199 ? -5.412 4.257 20.211 1.00 69.00 199 ILE A N 1
ATOM 1621 C CA . ILE A 1 199 ? -6.036 5.516 20.622 1.00 69.00 199 ILE A CA 1
ATOM 1622 C C . ILE A 1 199 ? -4.951 6.312 21.326 1.00 69.00 199 ILE A C 1
ATOM 1624 O O . ILE A 1 199 ? -4.451 5.865 22.363 1.00 69.00 199 ILE A O 1
ATOM 1628 N N . THR A 1 200 ? -4.578 7.455 20.764 1.00 61.03 200 THR A N 1
ATOM 1629 C CA . THR A 1 200 ? -3.589 8.349 21.373 1.00 61.03 200 THR A CA 1
ATOM 1630 C C . THR A 1 200 ? -4.247 9.633 21.856 1.00 61.03 200 THR A C 1
ATOM 1632 O O . THR A 1 200 ? -4.019 10.021 22.998 1.00 61.03 200 THR A O 1
ATOM 1635 N N . ASN A 1 201 ? -5.116 10.242 21.047 1.00 60.31 201 ASN A N 1
ATOM 1636 C CA . ASN A 1 201 ? -5.674 11.569 21.300 1.00 60.31 201 ASN A CA 1
ATOM 1637 C C . ASN A 1 201 ? -7.206 11.622 21.219 1.00 60.31 201 ASN A C 1
ATOM 1639 O O . ASN A 1 201 ? -7.820 12.377 21.973 1.00 60.31 201 ASN A O 1
ATOM 1643 N N . SER A 1 202 ? -7.851 10.870 20.314 1.00 71.69 202 SER A N 1
ATOM 1644 C CA . SER A 1 202 ? -9.303 10.991 20.106 1.00 71.69 202 SER A CA 1
ATOM 1645 C C . SER A 1 202 ? -9.961 9.785 19.416 1.00 71.69 202 SER A C 1
ATOM 1647 O O . SER A 1 202 ? -9.300 8.918 18.854 1.00 71.69 202 SER A O 1
ATOM 1649 N N . LEU A 1 203 ? -11.302 9.760 19.388 1.00 79.44 203 LEU A N 1
ATOM 1650 C CA . LEU A 1 203 ? -12.078 8.826 18.550 1.00 79.44 203 LEU A CA 1
ATOM 1651 C C . LEU A 1 203 ? -11.818 9.013 17.048 1.00 79.44 203 LEU A C 1
ATOM 1653 O O . LEU A 1 203 ? -12.144 8.124 16.263 1.00 79.44 203 LEU A O 1
ATOM 1657 N N . GLN A 1 204 ? -11.253 10.152 16.642 1.00 79.38 204 GLN A N 1
ATOM 1658 C CA . GLN A 1 204 ? -10.856 10.377 15.259 1.00 79.38 204 GLN A CA 1
ATOM 1659 C C . GLN A 1 204 ? -9.706 9.448 14.858 1.00 79.38 204 GLN A C 1
ATOM 1661 O O . GLN A 1 204 ? -9.695 8.960 13.732 1.00 79.38 204 GLN A O 1
ATOM 1666 N N . ASP A 1 205 ? -8.816 9.109 15.794 1.00 78.62 205 ASP A N 1
ATOM 1667 C CA . ASP A 1 205 ? -7.696 8.205 15.522 1.00 78.62 205 ASP A CA 1
ATOM 1668 C C . ASP A 1 205 ? -8.214 6.811 15.125 1.00 78.62 205 ASP A C 1
ATOM 1670 O O . ASP A 1 205 ? -7.728 6.178 14.188 1.00 78.62 205 ASP A O 1
ATOM 1674 N N . LEU A 1 206 ? -9.289 6.362 15.787 1.00 84.81 206 LEU A N 1
ATOM 1675 C CA . LEU A 1 206 ? -9.977 5.116 15.450 1.00 84.81 206 LEU A CA 1
ATOM 1676 C C . LEU A 1 206 ? -10.622 5.163 14.065 1.00 84.81 206 LEU A C 1
ATOM 1678 O O . LEU A 1 206 ? -10.595 4.160 13.348 1.00 84.81 206 LEU A O 1
ATOM 1682 N N . TYR A 1 207 ? -11.192 6.308 13.682 1.00 88.56 207 TYR A N 1
ATOM 1683 C CA . TYR A 1 207 ? -11.749 6.474 12.343 1.00 88.56 207 TYR A CA 1
ATOM 1684 C C . TYR A 1 207 ? -10.670 6.333 11.275 1.00 88.56 207 TYR A C 1
ATOM 1686 O O . TYR A 1 207 ? -10.891 5.637 10.287 1.00 88.56 207 TYR A O 1
ATOM 1694 N N . GLY A 1 208 ? -9.500 6.929 11.498 1.00 88.06 208 GLY A N 1
ATOM 1695 C CA . GLY A 1 208 ? -8.329 6.782 10.641 1.00 88.06 208 GLY A CA 1
ATOM 1696 C C . GLY A 1 208 ? -7.995 5.329 10.319 1.00 88.06 208 GLY A C 1
ATOM 1697 O O . GLY A 1 208 ? -7.925 4.927 9.153 1.00 88.06 208 GLY A O 1
ATOM 1698 N N . LEU A 1 209 ? -7.901 4.502 11.365 1.00 89.25 209 LEU A N 1
ATOM 1699 C CA . LEU A 1 209 ? -7.661 3.063 11.236 1.00 89.25 209 LEU A CA 1
ATOM 1700 C C . LEU A 1 209 ? -8.786 2.365 10.457 1.00 89.25 209 LEU A C 1
ATOM 1702 O O . LEU A 1 209 ? -8.524 1.602 9.528 1.00 89.25 209 LEU A O 1
ATOM 1706 N N . VAL A 1 210 ? -10.047 2.642 10.791 1.00 92.19 210 VAL A N 1
ATOM 1707 C CA . VAL A 1 210 ? -11.226 2.036 10.145 1.00 92.19 210 VAL A CA 1
ATOM 1708 C C . VAL A 1 210 ? -11.333 2.418 8.665 1.00 92.19 210 VAL A C 1
ATOM 1710 O O . VAL A 1 210 ? -11.641 1.567 7.821 1.00 92.19 210 VAL A O 1
ATOM 1713 N N . ARG A 1 211 ? -11.036 3.679 8.338 1.00 92.56 211 ARG A N 1
ATOM 1714 C CA . ARG A 1 211 ? -10.957 4.206 6.974 1.00 92.56 211 ARG A CA 1
ATOM 1715 C C . ARG A 1 211 ? -9.855 3.505 6.197 1.00 92.56 211 ARG A C 1
ATOM 1717 O O . ARG A 1 211 ? -10.133 2.994 5.110 1.00 92.56 211 ARG A O 1
ATOM 1724 N N . PHE A 1 212 ? -8.648 3.420 6.758 1.00 93.44 212 PHE A N 1
ATOM 1725 C CA . PHE A 1 212 ? -7.539 2.718 6.119 1.00 93.44 212 PHE A CA 1
ATOM 1726 C C . PHE A 1 212 ? -7.877 1.247 5.868 1.00 93.44 212 PHE A C 1
ATOM 1728 O O . PHE A 1 212 ? -7.697 0.776 4.749 1.00 93.44 212 PHE A O 1
ATOM 1735 N N . LEU A 1 213 ? -8.419 0.541 6.866 1.00 94.44 213 LEU A N 1
ATOM 1736 C CA . LEU A 1 213 ? -8.816 -0.869 6.777 1.00 94.44 213 LEU A CA 1
ATOM 1737 C C . LEU A 1 213 ? -9.999 -1.117 5.823 1.00 94.44 213 LEU A C 1
ATOM 1739 O O . LEU A 1 213 ? -10.283 -2.268 5.499 1.00 94.44 213 LEU A O 1
ATOM 1743 N N . ARG A 1 214 ? -10.679 -0.063 5.345 1.00 95.44 214 ARG A N 1
ATOM 1744 C CA . ARG A 1 214 ? -11.847 -0.132 4.446 1.00 95.44 214 ARG A CA 1
ATOM 1745 C C . ARG A 1 214 ? -13.010 -0.960 5.021 1.00 95.44 214 ARG A C 1
ATOM 1747 O O . ARG A 1 214 ? -13.732 -1.626 4.277 1.00 95.44 214 ARG A O 1
ATOM 1754 N N . ILE A 1 215 ? -13.233 -0.895 6.337 1.00 94.94 215 ILE A N 1
ATOM 1755 C CA . ILE A 1 215 ? -14.314 -1.640 7.006 1.00 94.94 215 ILE A CA 1
ATOM 1756 C C . ILE A 1 215 ? -15.677 -1.089 6.576 1.00 94.94 215 ILE A C 1
ATOM 1758 O O . ILE A 1 215 ? -16.019 0.053 6.867 1.00 94.94 215 ILE A O 1
ATOM 1762 N N . LYS A 1 216 ? -16.492 -1.890 5.887 1.00 94.75 216 LYS A N 1
ATOM 1763 C CA . LYS A 1 216 ? -17.844 -1.488 5.465 1.00 94.75 216 LYS A CA 1
ATOM 1764 C C . LYS A 1 216 ? -18.843 -1.547 6.632 1.00 94.75 216 LYS A C 1
ATOM 1766 O O . LYS A 1 216 ? -18.792 -2.506 7.395 1.00 94.75 216 LYS A O 1
ATOM 1771 N N . PRO A 1 217 ? -19.781 -0.586 6.750 1.00 95.88 217 PRO A N 1
ATOM 1772 C CA . PRO A 1 217 ? -19.891 0.683 6.012 1.00 95.88 217 PRO A CA 1
ATOM 1773 C C . PRO A 1 217 ? -19.044 1.824 6.618 1.00 95.88 217 PRO A C 1
ATOM 1775 O O . PRO A 1 217 ? -19.007 2.922 6.073 1.00 95.88 217 PRO A O 1
ATOM 1778 N N . PHE A 1 218 ? -18.368 1.569 7.737 1.00 95.31 218 PHE A N 1
ATOM 1779 C CA . PHE A 1 218 ? -17.762 2.569 8.619 1.00 95.31 218 PHE A CA 1
ATOM 1780 C C . PHE A 1 218 ? -16.523 3.290 8.076 1.00 95.31 218 PHE A C 1
ATOM 1782 O O . PHE A 1 218 ? -16.119 4.300 8.635 1.00 95.31 218 PHE A O 1
ATOM 1789 N N . TRP A 1 219 ? -15.933 2.833 6.973 1.00 92.94 219 TRP A N 1
ATOM 1790 C CA . TRP A 1 219 ? -14.900 3.589 6.257 1.00 92.94 219 TRP A CA 1
ATOM 1791 C C . TRP A 1 219 ? -15.441 4.896 5.655 1.00 92.94 219 TRP A C 1
ATOM 1793 O O . TRP A 1 219 ? -14.659 5.766 5.283 1.00 92.94 219 TRP A O 1
ATOM 1803 N N . ASN A 1 220 ? -16.768 5.023 5.529 1.00 94.19 220 ASN A N 1
ATOM 1804 C CA . ASN A 1 220 ? -17.441 6.261 5.171 1.00 94.19 220 ASN A CA 1
ATOM 1805 C C . ASN A 1 220 ? -17.724 7.102 6.426 1.00 94.19 220 ASN A C 1
ATOM 1807 O O . ASN A 1 220 ? -18.338 6.625 7.382 1.00 94.19 220 ASN A O 1
ATOM 1811 N N . GLU A 1 221 ? -17.343 8.376 6.378 1.00 92.94 221 GLU A N 1
ATOM 1812 C CA . GLU A 1 221 ? -17.415 9.292 7.519 1.00 92.94 221 GLU A CA 1
ATOM 1813 C C . GLU A 1 221 ? -18.831 9.477 8.072 1.00 92.94 221 GLU A C 1
ATOM 1815 O O . GLU A 1 221 ? -19.018 9.512 9.285 1.00 92.94 221 GLU A O 1
ATOM 1820 N N . CYS A 1 222 ? -19.846 9.552 7.207 1.00 95.81 222 CYS A N 1
ATOM 1821 C CA . CYS A 1 222 ? -21.230 9.726 7.646 1.00 95.81 222 CYS A CA 1
ATOM 1822 C C . CYS A 1 222 ? -21.708 8.515 8.452 1.00 95.81 222 CYS A C 1
ATOM 1824 O O . CYS A 1 222 ? -22.336 8.681 9.498 1.00 95.81 222 CYS A O 1
ATOM 1826 N N . TRP A 1 223 ? -21.380 7.304 7.991 1.00 96.81 223 TRP A N 1
ATOM 1827 C CA . TRP A 1 223 ? -21.703 6.073 8.710 1.00 96.81 223 TRP A CA 1
ATOM 1828 C C . TRP A 1 223 ? -20.935 5.969 10.022 1.00 96.81 223 TRP A C 1
ATOM 1830 O O . TRP A 1 223 ? -21.544 5.689 11.049 1.00 96.81 223 TRP A O 1
ATOM 1840 N N . TRP A 1 224 ? -19.629 6.243 10.014 1.00 94.94 224 TRP A N 1
ATOM 1841 C CA . TRP A 1 224 ? -18.828 6.283 11.238 1.00 94.94 224 TRP A CA 1
ATOM 1842 C C . TRP A 1 224 ? -19.410 7.259 12.266 1.00 94.94 224 TRP A C 1
ATOM 1844 O O . TRP A 1 224 ? -19.663 6.890 13.415 1.00 94.94 224 TRP A O 1
ATOM 1854 N N . ARG A 1 225 ? -19.671 8.500 11.844 1.00 94.00 225 ARG A N 1
ATOM 1855 C CA . ARG A 1 225 ? -20.143 9.561 12.729 1.00 94.00 225 ARG A CA 1
ATOM 1856 C C . ARG A 1 225 ? -21.498 9.226 13.336 1.00 94.00 225 ARG A C 1
ATOM 1858 O O . ARG A 1 225 ? -21.646 9.297 14.549 1.00 94.00 225 ARG A O 1
ATOM 1865 N N . ASN A 1 226 ? -22.468 8.854 12.507 1.00 95.44 226 ASN A N 1
ATOM 1866 C CA . ASN A 1 226 ? -23.849 8.706 12.955 1.00 95.44 226 ASN A CA 1
ATOM 1867 C C . ASN A 1 226 ? -24.102 7.361 13.656 1.00 95.44 226 ASN A C 1
ATOM 1869 O O . ASN A 1 226 ? -24.924 7.299 14.563 1.00 95.44 226 ASN A O 1
ATOM 1873 N N . ALA A 1 227 ? -23.414 6.285 13.253 1.00 94.62 227 ALA A N 1
ATOM 1874 C CA . ALA A 1 227 ? -23.659 4.947 13.797 1.00 94.62 227 ALA A CA 1
ATOM 1875 C C . ALA A 1 227 ? -22.713 4.553 14.940 1.00 94.62 227 ALA A C 1
ATOM 1877 O O . ALA A 1 227 ? -23.055 3.656 15.704 1.00 94.62 227 ALA A O 1
ATOM 1878 N N . LEU A 1 228 ? -21.534 5.181 15.056 1.00 92.50 228 LEU A N 1
ATOM 1879 C CA . LEU A 1 228 ? -20.532 4.821 16.069 1.00 92.50 228 LEU A CA 1
ATOM 1880 C C . LEU A 1 228 ? -20.146 6.011 16.955 1.00 92.50 228 LEU A C 1
ATOM 1882 O O . LEU A 1 228 ? -20.264 5.919 18.174 1.00 92.50 228 LEU A O 1
ATOM 1886 N N . MET A 1 229 ? -19.721 7.136 16.369 1.00 90.50 229 MET A N 1
ATOM 1887 C CA . MET A 1 229 ? -19.201 8.269 17.149 1.00 90.50 229 MET A CA 1
ATOM 1888 C C . MET A 1 229 ? -20.283 8.966 17.988 1.00 90.50 229 MET A C 1
ATOM 1890 O O . MET A 1 229 ? -20.084 9.169 19.183 1.00 90.50 229 MET A O 1
ATOM 1894 N N . GLN A 1 230 ? -21.418 9.329 17.384 1.00 93.81 230 GLN A N 1
ATOM 1895 C CA . GLN A 1 230 ? -22.515 10.018 18.072 1.00 93.81 230 GLN A CA 1
ATOM 1896 C C . GLN A 1 230 ? -23.124 9.169 19.200 1.00 93.81 230 GLN A C 1
ATOM 1898 O O . GLN A 1 230 ? -23.216 9.686 20.313 1.00 93.81 230 GLN A O 1
ATOM 1903 N N . PRO A 1 231 ? -23.464 7.875 18.997 1.00 92.88 231 PRO A N 1
ATOM 1904 C CA . PRO A 1 231 ? -23.920 7.017 20.091 1.00 92.88 231 PRO A CA 1
ATOM 1905 C C . PRO A 1 231 ? -22.929 6.969 21.254 1.00 92.88 231 PRO A C 1
ATOM 1907 O O . PRO A 1 231 ? -23.327 7.168 22.400 1.00 92.88 231 PRO A O 1
ATOM 1910 N N . TYR A 1 232 ? -21.631 6.827 20.958 1.00 89.56 232 TYR A N 1
ATOM 1911 C CA . TYR A 1 232 ? -20.590 6.825 21.984 1.00 89.56 232 TYR A CA 1
ATOM 1912 C C . TYR A 1 232 ? -20.554 8.143 22.774 1.00 89.56 232 TYR A C 1
ATOM 1914 O O . TYR A 1 232 ? -20.464 8.126 23.999 1.00 89.56 232 TYR A O 1
ATOM 1922 N N . GLN A 1 233 ? -20.673 9.289 22.096 1.00 88.69 233 GLN A N 1
ATOM 1923 C CA . GLN A 1 233 ? -20.736 10.608 22.738 1.00 88.69 233 GLN A CA 1
ATOM 1924 C C . GLN A 1 233 ? -21.995 10.795 23.598 1.00 88.69 233 GLN A C 1
ATOM 1926 O O . GLN A 1 233 ? -21.948 11.500 24.603 1.00 88.69 233 GLN A O 1
ATOM 1931 N N . CYS A 1 234 ? -23.102 10.144 23.238 1.00 92.69 234 CYS A N 1
ATOM 1932 C CA . CYS A 1 234 ? -24.333 10.108 24.026 1.00 92.69 234 CYS A CA 1
ATOM 1933 C C . CYS A 1 234 ? -24.311 9.062 25.159 1.00 92.69 234 CYS A C 1
ATOM 1935 O O . CYS A 1 234 ? -25.305 8.926 25.870 1.00 92.69 234 CYS A O 1
ATOM 1937 N N . GLY A 1 235 ? -23.201 8.338 25.347 1.00 90.50 235 GLY A N 1
ATOM 1938 C CA . GLY A 1 235 ? -23.017 7.348 26.413 1.00 90.50 235 GLY A CA 1
ATOM 1939 C C . GLY A 1 235 ? -23.289 5.894 26.012 1.00 90.50 235 GLY A C 1
ATOM 1940 O O . GLY A 1 235 ? -23.094 5.001 26.836 1.00 90.50 235 GLY A O 1
ATOM 1941 N N . ASP A 1 236 ? -23.683 5.622 24.765 1.00 90.38 236 ASP A N 1
ATOM 1942 C CA . ASP A 1 236 ? -23.838 4.261 24.244 1.00 90.38 236 ASP A CA 1
ATOM 1943 C C . ASP A 1 236 ? -22.558 3.783 23.540 1.00 90.38 236 ASP A C 1
ATOM 1945 O O . ASP A 1 236 ? -22.337 3.991 22.346 1.00 90.38 236 ASP A O 1
ATOM 1949 N N . GLY A 1 237 ? -21.692 3.115 24.304 1.00 88.00 237 GLY A N 1
ATOM 1950 C CA . GLY A 1 237 ? -20.455 2.520 23.793 1.00 88.00 237 GLY A CA 1
ATOM 1951 C C . GLY A 1 237 ? -20.615 1.135 23.159 1.00 88.00 237 GLY A C 1
ATOM 1952 O O . GLY A 1 237 ? -19.625 0.565 22.690 1.00 88.00 237 GLY A O 1
ATOM 1953 N N . LYS A 1 238 ? -21.821 0.558 23.135 1.00 87.69 238 LYS A N 1
ATOM 1954 C CA . LYS A 1 238 ? -22.021 -0.805 22.631 1.00 87.69 238 LYS A CA 1
ATOM 1955 C C . LYS A 1 238 ? -21.729 -0.940 21.128 1.00 87.69 238 LYS A C 1
ATOM 1957 O O . LYS A 1 238 ? -20.968 -1.843 20.780 1.00 87.69 238 LYS A O 1
ATOM 1962 N N . PRO A 1 239 ? -22.203 -0.042 20.239 1.00 91.19 239 PRO A N 1
ATOM 1963 C CA . PRO A 1 239 ? -21.950 -0.163 18.803 1.00 91.19 239 PRO A CA 1
ATOM 1964 C C . PRO A 1 239 ? -20.460 -0.183 18.453 1.00 91.19 239 PRO A C 1
ATOM 1966 O O . PRO A 1 239 ? -20.014 -1.010 17.658 1.00 91.19 239 PRO A O 1
ATOM 1969 N N . ILE A 1 240 ? -19.667 0.698 19.073 1.00 88.94 240 ILE A N 1
ATOM 1970 C CA . ILE A 1 240 ? -18.224 0.751 18.821 1.00 88.94 240 ILE A CA 1
ATOM 1971 C C . ILE A 1 240 ? -17.528 -0.503 19.371 1.00 88.94 240 ILE A C 1
ATOM 1973 O O . ILE A 1 240 ? -16.701 -1.093 18.680 1.00 88.94 240 ILE A O 1
ATOM 1977 N N . SER A 1 241 ? -17.912 -0.983 20.559 1.00 88.19 241 SER A N 1
ATOM 1978 C CA . SER A 1 241 ? -17.359 -2.213 21.140 1.00 88.19 241 SER A CA 1
ATOM 1979 C C . SER A 1 241 ? -17.653 -3.450 20.278 1.00 88.19 241 SER A C 1
ATOM 1981 O O . SER A 1 241 ? -16.753 -4.251 20.009 1.00 88.19 241 SER A O 1
ATOM 1983 N N . ASP A 1 242 ? -18.875 -3.570 19.758 1.00 89.75 242 ASP A N 1
ATOM 1984 C CA . ASP A 1 242 ? -19.302 -4.682 18.900 1.00 89.75 242 ASP A CA 1
ATOM 1985 C C . ASP A 1 242 ? -18.547 -4.721 17.561 1.00 89.75 242 ASP A C 1
ATOM 1987 O O . ASP A 1 242 ? -18.303 -5.797 17.009 1.00 89.75 242 ASP A O 1
ATOM 1991 N N . VAL A 1 243 ? -18.164 -3.561 17.022 1.00 89.75 243 VAL A N 1
ATOM 1992 C CA . VAL A 1 243 ? -17.330 -3.481 15.815 1.00 89.75 243 VAL A CA 1
ATOM 1993 C C . VAL A 1 243 ? -15.890 -3.858 16.140 1.00 89.75 243 VAL A C 1
ATOM 1995 O O . VAL A 1 243 ? -15.339 -4.762 15.511 1.00 89.75 243 VAL A O 1
ATOM 1998 N N . PHE A 1 244 ? -15.280 -3.206 17.135 1.00 89.31 244 PHE A N 1
ATOM 1999 C CA . PHE A 1 244 ? -13.866 -3.409 17.456 1.00 89.31 244 PHE A CA 1
ATOM 2000 C C . PHE A 1 244 ? -13.570 -4.816 17.977 1.00 89.31 244 PHE A C 1
ATOM 2002 O O . PHE A 1 244 ? -12.528 -5.364 17.637 1.00 89.31 244 PHE A O 1
ATOM 2009 N N . SER A 1 245 ? -14.497 -5.462 18.684 1.00 89.06 245 SER A N 1
ATOM 2010 C CA . SER A 1 245 ? -14.345 -6.865 19.102 1.00 89.06 245 SER A CA 1
ATOM 2011 C C . SER A 1 245 ? -14.205 -7.855 17.936 1.00 89.06 245 SER A C 1
ATOM 2013 O O . SER A 1 245 ? -13.649 -8.934 18.121 1.00 89.06 245 SER A O 1
ATOM 2015 N N . LYS A 1 246 ? -14.672 -7.498 16.731 1.00 90.88 246 LYS A N 1
ATOM 2016 C CA . LYS A 1 246 ? -14.586 -8.347 15.528 1.00 90.88 246 LYS A CA 1
ATOM 2017 C C . LYS A 1 246 ? -13.354 -8.072 14.675 1.00 90.88 246 LYS A C 1
ATOM 2019 O O . LYS A 1 246 ? -12.929 -8.952 13.934 1.00 90.88 246 LYS A O 1
ATOM 2024 N N . ILE A 1 247 ? -12.823 -6.850 14.729 1.00 88.94 247 ILE A N 1
ATOM 2025 C CA . ILE A 1 247 ? -11.746 -6.396 13.831 1.00 88.94 247 ILE A CA 1
ATOM 2026 C C . ILE A 1 247 ? -10.411 -6.174 14.545 1.00 88.94 247 ILE A C 1
ATOM 2028 O O . ILE A 1 247 ? -9.387 -6.029 13.885 1.00 88.94 247 ILE A O 1
ATOM 2032 N N . MET A 1 248 ? -10.411 -6.120 15.877 1.00 88.75 248 MET A N 1
ATOM 2033 C CA . MET A 1 248 ? -9.234 -5.820 16.678 1.00 88.75 248 MET A CA 1
ATOM 2034 C C . MET A 1 248 ? -8.831 -7.026 17.518 1.00 88.75 248 MET A C 1
ATOM 2036 O O . MET A 1 248 ? -9.622 -7.563 18.288 1.00 88.75 248 MET A O 1
ATOM 2040 N N . TRP A 1 249 ? -7.554 -7.388 17.432 1.00 88.06 249 TRP A N 1
ATOM 2041 C CA . TRP A 1 249 ? -6.928 -8.337 18.340 1.00 88.06 249 TRP A CA 1
ATOM 2042 C C . TRP A 1 249 ? -5.975 -7.592 19.277 1.00 88.06 249 TRP A C 1
ATOM 2044 O O . TRP A 1 249 ? -5.054 -6.918 18.816 1.00 88.06 249 TRP A O 1
ATOM 2054 N N . ARG A 1 250 ? -6.169 -7.708 20.598 1.00 80.81 250 ARG A N 1
ATOM 2055 C CA . ARG A 1 250 ? -5.293 -7.080 21.598 1.00 80.81 250 ARG A CA 1
ATOM 2056 C C . ARG A 1 250 ? -4.909 -8.065 22.690 1.00 80.81 250 ARG A C 1
ATOM 2058 O O . ARG A 1 250 ? -5.725 -8.407 23.538 1.00 80.81 250 ARG A O 1
ATOM 2065 N N . ASN A 1 251 ? -3.629 -8.416 22.734 1.00 74.56 251 ASN A N 1
ATOM 2066 C CA . ASN A 1 251 ? -3.043 -9.100 23.881 1.00 74.56 251 ASN A CA 1
ATOM 2067 C C . ASN A 1 251 ? -2.507 -8.049 24.861 1.00 74.56 251 ASN A C 1
ATOM 2069 O O . ASN A 1 251 ? -1.796 -7.127 24.461 1.00 74.56 251 ASN A O 1
ATOM 2073 N N . THR A 1 252 ? -2.834 -8.159 26.150 1.00 70.25 252 THR A N 1
ATOM 2074 C CA . THR A 1 252 ? -2.165 -7.347 27.181 1.00 70.25 252 THR A CA 1
ATOM 2075 C C . THR A 1 252 ? -1.044 -8.158 27.822 1.00 70.25 252 THR A C 1
ATOM 2077 O O . THR A 1 252 ? -1.132 -9.381 27.886 1.00 70.25 252 THR A O 1
ATOM 2080 N N . LYS A 1 253 ? 0.003 -7.497 28.341 1.00 59.12 253 LYS A N 1
ATOM 2081 C CA . LYS A 1 253 ? 1.119 -8.187 29.020 1.00 59.12 253 LYS A CA 1
ATOM 2082 C C . LYS A 1 253 ? 0.649 -9.118 30.148 1.00 59.12 253 LYS A C 1
ATOM 2084 O O . LYS A 1 253 ? 1.288 -10.131 30.383 1.00 59.12 253 LYS A O 1
ATOM 2089 N N . LYS A 1 254 ? -0.493 -8.824 30.787 1.00 60.38 254 LYS A N 1
ATOM 2090 C CA . LYS A 1 254 ? -1.119 -9.706 31.787 1.00 60.38 254 LYS A CA 1
ATOM 2091 C C . LYS A 1 254 ? -1.564 -11.061 31.212 1.00 60.38 254 LYS A C 1
ATOM 2093 O O . LYS A 1 254 ? -1.484 -12.046 31.923 1.00 60.38 254 LYS A O 1
ATOM 2098 N N . PHE A 1 255 ? -1.984 -11.120 29.946 1.00 50.91 255 PHE A N 1
ATOM 2099 C CA . PHE A 1 255 ? -2.402 -12.359 29.268 1.00 50.91 255 PHE A CA 1
ATOM 2100 C C . PHE A 1 255 ? -1.237 -13.167 28.678 1.00 50.91 255 PHE A C 1
ATOM 2102 O O . PHE A 1 255 ? -1.410 -14.336 28.359 1.00 50.91 255 PHE A O 1
ATOM 2109 N N . VAL A 1 256 ? -0.061 -12.554 28.512 1.00 43.25 256 VAL A N 1
ATOM 2110 C CA . VAL A 1 256 ? 1.134 -13.193 27.922 1.00 43.25 256 VAL A CA 1
ATOM 2111 C C . VAL A 1 256 ? 2.207 -13.451 28.989 1.00 43.25 256 VAL A C 1
ATOM 2113 O O . VAL A 1 256 ? 3.276 -13.966 28.684 1.00 43.25 256 VAL A O 1
ATOM 2116 N N . TYR A 1 257 ? 1.930 -13.118 30.256 1.00 39.34 257 TYR A N 1
ATOM 2117 C CA . TYR A 1 257 ? 2.876 -13.272 31.364 1.00 39.34 257 TYR A CA 1
ATOM 2118 C C . TYR A 1 257 ? 3.345 -14.726 31.510 1.00 39.34 257 TYR A C 1
ATOM 2120 O O . TYR A 1 257 ? 4.542 -14.974 31.626 1.00 39.34 257 TYR A O 1
ATOM 2128 N N . ASP A 1 258 ? 2.423 -15.679 31.356 1.00 47.56 258 ASP A N 1
ATOM 2129 C CA . ASP A 1 258 ? 2.714 -17.117 31.413 1.00 47.56 258 ASP A CA 1
ATOM 2130 C C . ASP A 1 258 ? 3.508 -17.632 30.200 1.00 47.56 258 ASP A C 1
ATOM 2132 O O . ASP A 1 258 ? 4.083 -18.711 30.257 1.00 47.56 258 ASP A O 1
ATOM 2136 N N . GLN A 1 259 ? 3.569 -16.876 29.097 1.00 37.53 259 GLN A N 1
ATOM 2137 C CA . GLN A 1 259 ? 4.401 -17.198 27.926 1.00 37.53 259 GLN A CA 1
ATOM 2138 C C . GLN A 1 259 ? 5.777 -16.515 27.989 1.00 37.53 259 GLN A C 1
ATOM 2140 O O . GLN A 1 259 ? 6.731 -16.985 27.376 1.00 37.53 259 GLN A O 1
ATOM 2145 N N . MET A 1 260 ? 5.893 -15.417 28.744 1.00 31.64 260 MET A N 1
ATOM 2146 C CA . MET A 1 260 ? 7.146 -14.686 28.972 1.00 31.64 260 MET A CA 1
ATOM 2147 C C . MET A 1 260 ? 8.009 -15.303 30.086 1.00 31.64 260 MET A C 1
ATOM 2149 O O . MET A 1 260 ? 9.180 -14.952 30.208 1.00 31.64 260 MET A O 1
ATOM 2153 N N . SER A 1 261 ? 7.469 -16.231 30.881 1.00 31.20 261 SER A N 1
ATOM 2154 C CA . SER A 1 261 ? 8.179 -16.927 31.964 1.00 31.20 261 SER A CA 1
ATOM 2155 C C . SER A 1 261 ? 9.017 -18.135 31.508 1.00 31.20 261 SER A C 1
ATOM 2157 O O . SER A 1 261 ? 9.707 -18.733 32.331 1.00 31.20 261 SER A O 1
ATOM 2159 N N . PHE A 1 262 ? 9.045 -18.468 30.210 1.00 34.06 262 PHE A N 1
ATOM 2160 C CA . PHE A 1 262 ? 9.812 -19.610 29.682 1.00 34.06 262 PHE A CA 1
ATOM 2161 C C . PHE A 1 262 ? 11.282 -19.323 29.321 1.00 34.06 262 PHE A C 1
ATOM 2163 O O . PHE A 1 262 ? 11.948 -20.205 28.784 1.00 34.06 262 PHE A O 1
ATOM 2170 N N . THR A 1 263 ? 11.838 -18.156 29.668 1.00 33.50 263 THR A N 1
ATOM 2171 C CA . THR A 1 263 ? 13.261 -17.847 29.398 1.00 33.50 263 THR A CA 1
ATOM 2172 C C . THR A 1 263 ? 14.051 -17.439 30.641 1.00 33.50 263 THR A C 1
ATOM 2174 O O . THR A 1 263 ? 14.919 -16.576 30.575 1.00 33.50 263 THR A O 1
ATOM 2177 N N . VAL A 1 264 ? 13.784 -18.076 31.784 1.00 34.34 264 VAL A N 1
ATOM 2178 C CA . VAL A 1 264 ? 14.754 -18.178 32.887 1.00 34.34 264 VAL A CA 1
ATOM 2179 C C . VAL A 1 264 ? 14.614 -19.563 33.515 1.00 34.34 264 VAL A C 1
ATOM 2181 O O . VAL A 1 264 ? 13.823 -19.735 34.434 1.00 34.34 264 VAL A O 1
ATOM 2184 N N . ASN A 1 265 ? 15.316 -20.563 32.969 1.00 28.38 265 ASN A N 1
ATOM 2185 C CA . ASN A 1 265 ? 15.896 -21.695 33.713 1.00 28.38 265 ASN A CA 1
ATOM 2186 C C . ASN A 1 265 ? 16.573 -22.706 32.767 1.00 28.38 265 ASN A C 1
ATOM 2188 O O . ASN A 1 265 ? 15.966 -23.709 32.391 1.00 28.38 265 ASN A O 1
ATOM 2192 N N . LYS A 1 266 ? 17.843 -22.422 32.449 1.00 30.80 266 LYS A N 1
ATOM 2193 C CA . LYS A 1 266 ? 19.035 -23.299 32.387 1.00 30.80 266 LYS A CA 1
ATOM 2194 C C . LYS A 1 266 ? 19.999 -22.856 31.295 1.00 30.80 266 LYS A C 1
ATOM 2196 O O . LYS A 1 266 ? 19.550 -22.696 30.143 1.00 30.80 266 LYS A O 1
#

Sequence (266 aa):
MFCYDNLELMNPKRSKGTNSVLKPLTIICTTCSTICSQERVYWDRFRSHDIPFLCPECIHDKDKLYPVKGTLIIAPSTICHQWYEELKRHIRDDIKIDMYRGLVNDGYKHPEYLATQDVVICSFETLRQEVYFVEARPRLDSLRYGKRHRIAPTPLLAIEWWRICIDEAQMVESTSSSVVLMCDGLKAVNRWCITGTPITNSLQDLYGLVRFLRIKPFWNECWWRNALMQPYQCGDGKPISDVFSKIMWRNTKKFVYDQMSFTVNK

Organism: Wuchereria bancrofti (NCBI:txid6293)

Radius of gyration: 22.6 Å; Cα contacts (8 Å, |Δi|>4): 349; chains: 1; bounding box: 65×54×62 Å

Mean predicted aligned error: 10.49 Å

Nearest PDB structures (foldseek):
  6l8n-assembly1_A  TM=8.168E-01  e=3.182E-12  Kluyveromyces lactis NRRL Y-1140
  6l8o-assembly1_A  TM=8.045E-01  e=4.110E-12  Kluyveromyces lactis NRRL Y-1140
  8kcb-assembly1_K  TM=7.432E-01  e=4.125E-09  Arabidopsis thaliana
  7zke-assembly1_E  TM=6.869E-01  e=2.319E-09  Thermochaetoides thermophila
  8av6-assembly1_G  TM=6.309E-01  e=1.390E-09  Thermochaetoides thermophila

Secondary structure (DSSP, 8-state):
--------SSS----------PPPPEEE-TTT--EEETGGGTTTSS--TTS----HHHHHHTT--EEEEEEEEEE-TTTHHHHHHHHHHHS-TT--EEEE--TTTT----HHHHTT-SEEEEEHHHHHHHGGGSS----S---S-S---PPPPPGGGGEEEEEEEETTTHHHHHS-HHHHHHHHH-EEEEEEE--S-S-SS-HHHHHHHHHHHT-TTTTSHHHHIIIIIHHHHTT--HHHHHHHHHH-----HHHHHHHHGGGS--

pLDDT: mean 80.74, std 21.51, range [23.22, 98.62]